Protein AF-A0A6A5AEM1-F1 (afdb_monomer)

Structure (mmCIF, N/CA/C/O backbone):
data_AF-A0A6A5AEM1-F1
#
_entry.id   AF-A0A6A5AEM1-F1
#
loop_
_atom_site.group_PDB
_atom_site.id
_atom_site.type_symbol
_atom_site.label_atom_id
_atom_site.label_alt_id
_atom_site.label_comp_id
_atom_site.label_asym_id
_atom_site.label_entity_id
_atom_site.label_seq_id
_atom_site.pdbx_PDB_ins_code
_atom_site.Cartn_x
_atom_site.Cartn_y
_atom_site.Cartn_z
_atom_site.occupancy
_atom_site.B_iso_or_equiv
_atom_site.auth_seq_id
_atom_site.auth_comp_id
_atom_site.auth_asym_id
_atom_site.auth_atom_id
_atom_site.pdbx_PDB_model_num
ATOM 1 N N . MET A 1 1 ? -7.817 -3.871 -30.893 1.00 45.22 1 MET A N 1
ATOM 2 C CA . MET A 1 1 ? -8.846 -3.775 -31.961 1.00 45.22 1 MET A CA 1
ATOM 3 C C . MET A 1 1 ? -10.311 -3.742 -31.469 1.00 45.22 1 MET A C 1
ATOM 5 O O . MET A 1 1 ? -11.153 -3.272 -32.219 1.00 45.22 1 MET A O 1
ATOM 9 N N . LYS A 1 2 ? -10.657 -4.145 -30.228 1.00 57.34 2 LYS A N 1
ATOM 10 C CA . LYS A 1 2 ? -12.059 -4.143 -29.722 1.00 57.34 2 LYS A CA 1
ATOM 11 C C . LYS A 1 2 ? -12.561 -2.820 -29.098 1.00 57.34 2 LYS A C 1
ATOM 13 O O . LYS A 1 2 ? -13.762 -2.628 -28.977 1.00 57.34 2 LYS A O 1
ATOM 18 N N . LEU A 1 3 ? -11.665 -1.899 -28.727 1.00 55.66 3 LEU A N 1
ATOM 19 C CA . LEU A 1 3 ? -12.003 -0.693 -27.948 1.00 55.66 3 LEU A CA 1
ATOM 20 C C . LEU A 1 3 ? -12.673 0.430 -28.767 1.00 55.66 3 LEU A C 1
ATOM 22 O O . LEU A 1 3 ? -13.590 1.089 -28.285 1.00 55.66 3 LEU A O 1
ATOM 26 N N . ARG A 1 4 ? -12.230 0.633 -30.018 1.00 57.53 4 ARG A N 1
ATOM 27 C CA . ARG A 1 4 ? -12.768 1.676 -30.913 1.00 57.53 4 ARG A CA 1
ATOM 28 C C . ARG A 1 4 ? -14.180 1.364 -31.419 1.00 57.53 4 ARG A C 1
ATOM 30 O O . ARG A 1 4 ? -14.934 2.283 -31.684 1.00 57.53 4 ARG A O 1
ATOM 37 N N . ARG A 1 5 ? -14.539 0.080 -31.531 1.00 64.12 5 ARG A N 1
ATOM 38 C CA . ARG A 1 5 ? -15.818 -0.375 -32.111 1.00 64.12 5 ARG A CA 1
ATOM 39 C C . ARG A 1 5 ? -16.979 -0.458 -31.110 1.00 64.12 5 ARG A C 1
ATOM 41 O O . ARG A 1 5 ? -18.105 -0.641 -31.533 1.00 64.12 5 ARG A O 1
ATOM 48 N N . ASN A 1 6 ? -16.712 -0.325 -29.807 1.00 64.69 6 ASN A N 1
ATOM 49 C CA . ASN A 1 6 ? -17.726 -0.411 -28.743 1.00 64.69 6 ASN A CA 1
ATOM 50 C C . ASN A 1 6 ? -17.931 0.927 -28.010 1.00 64.69 6 ASN A C 1
ATOM 52 O O . ASN A 1 6 ? -18.395 0.939 -26.868 1.00 64.69 6 ASN A O 1
ATOM 56 N N . GLN A 1 7 ? -17.565 2.051 -28.639 1.00 66.88 7 GLN A N 1
ATOM 57 C CA . GLN A 1 7 ? -17.686 3.369 -28.014 1.00 66.88 7 GLN A CA 1
ATOM 58 C C . GLN A 1 7 ? -19.139 3.721 -27.671 1.00 66.88 7 GLN A C 1
ATOM 60 O O . GLN A 1 7 ? -19.343 4.367 -26.654 1.00 66.88 7 GLN A O 1
ATOM 65 N N . ASP A 1 8 ? -20.141 3.223 -28.400 1.00 66.00 8 ASP A N 1
ATOM 66 C CA . ASP A 1 8 ? -21.556 3.528 -28.123 1.00 66.00 8 ASP A CA 1
ATOM 67 C C . ASP A 1 8 ? -22.061 2.896 -26.821 1.00 66.00 8 ASP A C 1
ATOM 69 O O . ASP A 1 8 ? -22.748 3.546 -26.042 1.00 66.00 8 ASP A O 1
ATOM 73 N N . LYS A 1 9 ? -21.641 1.663 -26.510 1.00 64.88 9 LYS A N 1
ATOM 74 C CA . LYS A 1 9 ? -21.953 1.014 -25.221 1.00 64.88 9 LYS A CA 1
ATOM 75 C C . LYS A 1 9 ? -21.215 1.685 -24.066 1.00 64.88 9 LYS A C 1
ATOM 77 O O . LYS A 1 9 ? -21.784 1.932 -23.012 1.00 64.88 9 LYS A O 1
ATOM 82 N N . ILE A 1 10 ? -19.950 2.038 -24.298 1.00 59.81 10 ILE A N 1
ATOM 83 C CA . ILE A 1 10 ? -19.132 2.786 -23.339 1.00 59.81 10 ILE A CA 1
ATOM 84 C C . ILE A 1 10 ? -19.719 4.190 -23.114 1.00 59.81 10 ILE A C 1
ATOM 86 O O . ILE A 1 10 ? -19.587 4.716 -22.013 1.00 59.81 10 ILE A O 1
ATOM 90 N N . ARG A 1 11 ? -20.360 4.795 -24.122 1.00 56.41 11 ARG A N 1
ATOM 91 C CA . ARG A 1 11 ? -21.101 6.063 -24.042 1.00 56.41 11 ARG A CA 1
ATOM 92 C C . ARG A 1 11 ? -22.476 5.906 -23.382 1.00 56.41 11 ARG A C 1
ATOM 94 O O . ARG A 1 11 ? -22.861 6.803 -22.653 1.00 56.41 11 ARG A O 1
ATOM 101 N N . ALA A 1 12 ? -23.181 4.788 -23.539 1.00 54.00 12 ALA A N 1
ATOM 102 C CA . ALA A 1 12 ? -24.435 4.532 -22.818 1.00 54.00 12 ALA A CA 1
ATOM 103 C C . ALA A 1 12 ? -24.229 4.540 -21.290 1.00 54.00 12 ALA A C 1
ATOM 105 O O . ALA A 1 12 ? -24.964 5.220 -20.580 1.00 54.00 12 ALA A O 1
ATOM 106 N N . ASP A 1 13 ? -23.146 3.919 -20.805 1.00 54.09 13 ASP A N 1
ATOM 107 C CA . ASP A 1 13 ? -22.747 3.998 -19.389 1.00 54.09 13 ASP A CA 1
ATOM 108 C C . ASP A 1 13 ? -22.446 5.443 -18.932 1.00 54.09 13 ASP A C 1
ATOM 110 O O . ASP A 1 13 ? -22.574 5.751 -17.749 1.00 54.09 13 ASP A O 1
ATOM 114 N N . VAL A 1 14 ? -22.039 6.337 -19.855 1.00 51.94 14 VAL A N 1
ATOM 115 C CA . VAL A 1 14 ? -21.808 7.768 -19.566 1.00 51.94 14 VAL A CA 1
ATOM 116 C C . VAL A 1 14 ? -23.113 8.439 -19.210 1.00 51.94 14 VAL A C 1
ATOM 118 O O . VAL A 1 14 ? -23.122 9.134 -18.212 1.00 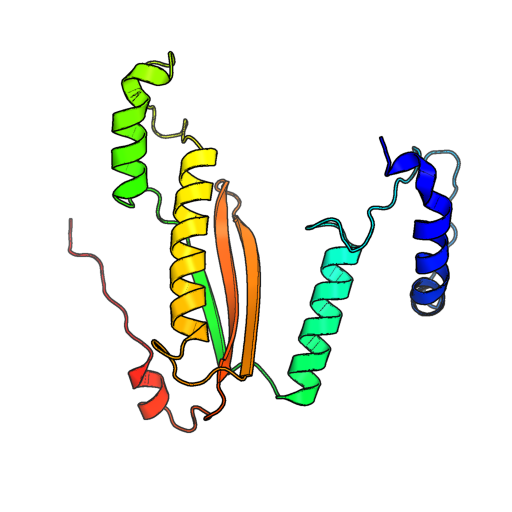51.94 14 VAL A O 1
ATOM 121 N N . TYR A 1 15 ? -24.198 8.232 -19.962 1.00 48.69 15 TYR A N 1
ATOM 122 C CA . TYR A 1 15 ? -25.473 8.909 -19.690 1.00 48.69 15 TYR A CA 1
ATOM 123 C C . TYR A 1 15 ? -25.976 8.637 -18.268 1.00 48.69 15 TYR A C 1
ATOM 125 O O . TYR A 1 15 ? -26.438 9.564 -17.611 1.00 48.69 15 TYR A O 1
ATOM 133 N N . GLN A 1 16 ? -25.779 7.418 -17.756 1.00 51.62 16 GLN A N 1
ATOM 134 C CA . GLN A 1 16 ? -26.146 7.062 -16.384 1.00 51.62 16 GLN A CA 1
ATOM 135 C C . GLN A 1 16 ? -25.334 7.828 -15.321 1.00 51.62 16 GLN A C 1
ATOM 137 O O . GLN A 1 16 ? -25.880 8.176 -14.285 1.00 51.62 16 GLN A O 1
ATOM 142 N N . SER A 1 17 ? -24.042 8.091 -15.563 1.00 51.44 17 SER A N 1
ATOM 143 C CA . SER A 1 17 ? -23.152 8.793 -14.617 1.00 51.44 17 SER A CA 1
ATOM 144 C C . SER A 1 17 ? -23.020 10.299 -14.871 1.00 51.44 17 SER A C 1
ATOM 146 O O . SER A 1 17 ? -22.545 11.040 -14.021 1.00 51.44 17 SER A O 1
ATOM 148 N N . VAL A 1 18 ? -23.363 10.749 -16.077 1.00 46.91 18 VAL A N 1
ATOM 149 C CA . VAL A 1 18 ? -23.262 12.137 -16.537 1.00 46.91 18 VAL A CA 1
ATOM 150 C C . VAL A 1 18 ? -24.560 12.895 -16.307 1.00 46.91 18 VAL A C 1
ATOM 152 O O . VAL A 1 18 ? -24.487 14.106 -16.147 1.00 46.91 18 VAL A O 1
ATOM 155 N N . GLN A 1 19 ? -25.711 12.229 -16.150 1.00 48.81 19 GLN A N 1
ATOM 156 C CA . GLN A 1 19 ? -26.887 12.885 -15.560 1.00 48.81 19 GLN A CA 1
ATOM 157 C C . GLN A 1 19 ? -26.591 13.474 -14.166 1.00 48.81 19 GLN A C 1
ATOM 159 O O . GLN A 1 19 ? -27.098 14.548 -13.861 1.00 48.81 19 GLN A O 1
ATOM 164 N N . ASP A 1 20 ? -25.681 12.870 -13.393 1.00 47.00 20 ASP A N 1
ATOM 165 C CA . ASP A 1 20 ? -25.226 13.415 -12.103 1.00 47.00 20 ASP A CA 1
ATOM 166 C C . ASP A 1 20 ? -24.176 14.542 -12.242 1.00 47.00 20 ASP A C 1
ATOM 168 O O . ASP A 1 20 ? -23.979 15.320 -11.311 1.00 47.00 20 ASP A O 1
ATOM 172 N N . ALA A 1 21 ? -23.494 14.655 -13.391 1.00 42.38 21 ALA A N 1
ATOM 173 C CA . ALA A 1 21 ? -22.415 15.629 -13.624 1.00 42.38 21 ALA A CA 1
ATOM 174 C C . ALA A 1 21 ? -22.839 16.846 -14.474 1.00 42.38 21 ALA A C 1
ATOM 176 O O . ALA A 1 21 ? -22.231 17.905 -14.363 1.00 42.38 21 ALA A O 1
ATOM 177 N N . ILE A 1 22 ? -23.897 16.727 -15.289 1.00 44.19 22 ILE A N 1
ATOM 178 C CA . ILE A 1 22 ? -24.453 17.805 -16.138 1.00 44.19 22 ILE A CA 1
ATOM 179 C C . ILE A 1 22 ? -25.123 18.923 -15.319 1.00 44.19 22 ILE A C 1
ATOM 181 O O . ILE A 1 22 ? -25.408 19.989 -15.855 1.00 44.19 22 ILE A O 1
ATOM 185 N N . ALA A 1 23 ? -25.284 18.759 -14.003 1.00 45.66 23 ALA A N 1
ATOM 186 C CA . ALA A 1 23 ? -25.612 19.883 -13.125 1.00 45.66 23 ALA A CA 1
ATOM 187 C C . ALA A 1 23 ? -24.503 20.965 -13.073 1.00 45.66 23 ALA A C 1
ATOM 189 O O . ALA A 1 23 ? -24.759 22.055 -12.570 1.00 45.66 23 ALA A O 1
ATOM 190 N N . GLY A 1 24 ? -23.293 20.689 -13.586 1.00 44.59 24 GLY A N 1
ATOM 191 C CA . GLY A 1 24 ? -22.151 21.607 -13.587 1.00 44.59 24 GLY A CA 1
ATOM 192 C C . GLY A 1 24 ? -21.535 21.835 -14.973 1.00 44.59 24 GLY A C 1
ATOM 193 O O . GLY A 1 24 ? -20.512 21.247 -15.296 1.00 44.59 24 GLY A O 1
ATOM 194 N N . GLU A 1 25 ? -22.150 22.746 -15.725 1.00 46.00 25 GLU A N 1
ATOM 195 C CA . GLU A 1 25 ? -21.521 23.736 -16.619 1.00 46.00 25 GLU A CA 1
ATOM 196 C C . GLU A 1 25 ? -20.832 23.392 -17.969 1.00 46.00 25 GLU A C 1
ATOM 198 O O . GLU A 1 25 ? -19.958 22.540 -18.098 1.00 46.00 25 GLU A O 1
ATOM 203 N N . HIS A 1 26 ? -21.175 24.288 -18.913 1.00 43.28 26 HIS A N 1
ATOM 204 C CA . HIS A 1 26 ? -20.427 24.889 -20.029 1.00 43.28 26 HIS A CA 1
ATOM 205 C C . HIS A 1 26 ? -20.191 24.124 -21.352 1.00 43.28 26 HIS A C 1
ATOM 207 O O . HIS A 1 26 ? -19.437 23.158 -21.457 1.00 43.28 26 HIS A O 1
ATOM 213 N N . GLU A 1 27 ? -20.816 24.679 -22.404 1.00 45.44 27 GLU A N 1
ATOM 214 C CA . GLU A 1 27 ? -20.586 24.436 -23.833 1.00 45.44 27 GLU A CA 1
ATOM 215 C C . GLU A 1 27 ? -19.151 24.788 -24.242 1.00 45.44 27 GLU A C 1
ATOM 217 O O . GLU A 1 27 ? -18.691 25.908 -24.020 1.00 45.44 27 GLU A O 1
ATOM 222 N N . ILE A 1 28 ? -18.455 23.858 -24.904 1.00 46.50 28 ILE A N 1
ATOM 223 C CA . ILE A 1 28 ? -17.176 24.134 -25.569 1.00 46.50 28 ILE A CA 1
ATOM 224 C C . ILE A 1 28 ? -17.158 23.421 -26.933 1.00 46.50 28 ILE A C 1
ATOM 226 O O . ILE A 1 28 ? -17.511 22.244 -27.033 1.00 46.50 28 ILE A O 1
ATOM 230 N N . ASP A 1 29 ? -16.769 24.171 -27.968 1.00 42.16 29 ASP A N 1
ATOM 231 C CA . ASP A 1 29 ? -16.785 23.850 -29.404 1.00 42.16 29 ASP A CA 1
ATOM 232 C C . ASP A 1 29 ? -16.032 22.550 -29.774 1.00 42.16 29 ASP A C 1
ATOM 234 O O . ASP A 1 29 ? -14.931 22.262 -29.298 1.00 42.16 29 ASP A O 1
ATOM 238 N N . ALA A 1 30 ? -16.653 21.749 -30.645 1.00 51.81 30 ALA A N 1
ATOM 239 C CA . ALA A 1 30 ? -16.300 20.367 -30.968 1.00 51.81 30 ALA A CA 1
ATOM 240 C C . ALA A 1 30 ? -15.343 20.216 -32.168 1.00 51.81 30 ALA A C 1
ATOM 242 O O . ALA A 1 30 ? -14.901 19.102 -32.460 1.00 51.81 30 ALA A O 1
ATOM 243 N N . THR A 1 31 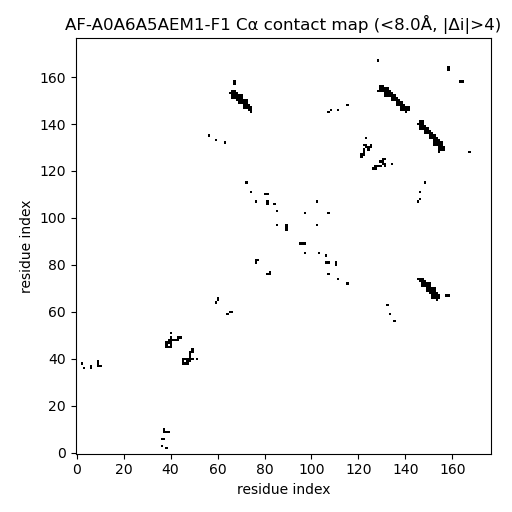? -15.028 21.301 -32.879 1.00 49.84 31 THR A N 1
ATOM 244 C CA . THR A 1 31 ? -14.299 21.253 -34.162 1.00 49.84 31 THR A CA 1
ATOM 245 C C . THR A 1 31 ? -12.775 21.106 -34.042 1.00 49.84 31 THR A C 1
ATOM 247 O O . THR A 1 31 ? -12.130 20.695 -35.005 1.00 49.84 31 THR A O 1
ATOM 250 N N . THR A 1 32 ? -12.188 21.335 -32.862 1.00 44.91 32 THR A N 1
ATOM 251 C CA . THR A 1 32 ? -10.725 21.260 -32.629 1.00 44.91 32 THR A CA 1
ATOM 252 C C . THR A 1 32 ? -10.268 19.993 -31.894 1.00 44.91 32 THR A C 1
ATOM 254 O O . THR A 1 32 ? -9.068 19.769 -31.727 1.00 44.91 32 THR A O 1
ATOM 257 N N . MET A 1 33 ? -11.193 19.143 -31.430 1.00 50.31 33 MET A N 1
ATOM 258 C CA . MET A 1 33 ? -10.855 17.952 -30.644 1.00 50.31 33 MET A CA 1
ATOM 259 C C . MET A 1 33 ? -10.701 16.709 -31.525 1.00 50.31 33 MET A C 1
ATOM 261 O O . MET A 1 33 ? -11.648 16.241 -32.153 1.00 50.31 33 MET A O 1
ATOM 265 N N . GLY A 1 34 ? -9.511 16.098 -31.495 1.00 52.38 34 GLY A N 1
ATOM 266 C CA . GLY A 1 34 ? -9.322 14.731 -31.981 1.00 52.38 34 GLY A CA 1
ATOM 267 C C . GLY A 1 34 ? -10.332 13.758 -31.351 1.00 52.38 34 GLY A C 1
ATOM 268 O O . GLY A 1 34 ? -10.869 14.005 -30.272 1.00 52.38 34 GLY A O 1
ATOM 269 N N . HIS A 1 35 ? -10.610 12.633 -32.018 1.00 54.25 35 HIS A N 1
ATOM 270 C CA . HIS A 1 35 ? -11.620 11.674 -31.558 1.00 54.25 35 HIS A CA 1
ATOM 271 C C . HIS A 1 35 ? -11.401 11.242 -30.095 1.00 54.25 35 HIS A C 1
ATOM 273 O O . HIS A 1 35 ? -10.487 10.471 -29.790 1.00 54.25 35 HIS A O 1
ATOM 279 N N . ARG A 1 36 ? -12.286 11.691 -29.193 1.00 59.97 36 ARG A N 1
ATOM 280 C CA . ARG A 1 36 ? -12.286 11.314 -27.773 1.00 59.97 36 ARG A CA 1
ATOM 281 C C . ARG A 1 36 ? -12.629 9.828 -27.629 1.00 59.97 36 ARG A C 1
ATOM 283 O O . ARG A 1 36 ? -13.795 9.442 -27.702 1.00 59.97 36 ARG A O 1
ATOM 290 N N . VAL A 1 37 ? -11.611 8.988 -27.435 1.00 64.56 37 VAL A N 1
ATOM 291 C CA . VAL A 1 37 ? -11.775 7.563 -27.107 1.00 64.56 37 VAL A CA 1
ATOM 292 C C . VAL A 1 37 ? -11.912 7.439 -25.599 1.00 64.56 37 VAL A C 1
ATOM 294 O O . VAL A 1 37 ? -10.973 7.740 -24.867 1.00 64.56 37 VAL A O 1
ATOM 297 N N . ILE A 1 38 ? -13.067 6.972 -25.128 1.00 66.62 38 ILE A N 1
ATOM 298 C CA . ILE A 1 38 ? -13.268 6.758 -23.699 1.00 66.62 38 ILE A CA 1
ATOM 299 C C . ILE A 1 38 ? -12.845 5.338 -23.332 1.00 66.62 38 ILE A C 1
ATOM 301 O O . ILE A 1 38 ? -13.246 4.358 -23.972 1.00 66.62 38 ILE A O 1
ATOM 305 N N . LEU A 1 39 ? -12.022 5.236 -22.292 1.00 74.75 39 LEU A N 1
ATOM 306 C CA . LEU A 1 39 ? -11.590 3.967 -21.729 1.00 74.75 39 LEU A CA 1
ATOM 307 C C . LEU A 1 39 ? -12.673 3.433 -20.769 1.00 74.75 39 LEU A C 1
ATOM 309 O O . LEU A 1 39 ? -13.211 4.197 -19.964 1.00 74.75 39 LEU A O 1
ATOM 313 N N . PRO A 1 40 ? -13.029 2.139 -20.840 1.00 74.94 40 PRO A N 1
ATOM 314 C CA . PRO A 1 40 ? -14.008 1.536 -19.943 1.00 74.94 40 PRO A CA 1
ATOM 315 C C . PRO A 1 40 ? -13.458 1.440 -18.516 1.00 74.94 40 PRO A C 1
ATOM 317 O O . PRO A 1 40 ? -12.249 1.355 -18.316 1.00 74.94 40 PRO A O 1
ATOM 320 N N . ALA A 1 41 ? -14.343 1.329 -17.521 1.00 72.31 41 ALA A N 1
ATOM 321 C CA . ALA A 1 41 ? -13.954 1.175 -16.112 1.00 72.31 41 ALA A CA 1
ATOM 322 C C . ALA A 1 41 ? -13.147 -0.107 -15.815 1.00 72.31 41 ALA A C 1
ATOM 324 O O . ALA A 1 41 ? -12.573 -0.241 -14.739 1.00 72.31 41 ALA A O 1
ATOM 325 N N . THR A 1 42 ? -13.112 -1.065 -16.747 1.00 74.19 42 THR A N 1
ATOM 326 C CA . THR A 1 42 ? -12.272 -2.269 -16.666 1.00 74.19 42 THR A CA 1
ATOM 327 C C . THR A 1 42 ? -10.815 -2.009 -17.048 1.00 74.19 42 THR A C 1
ATOM 329 O O . THR A 1 42 ? -9.958 -2.846 -16.776 1.00 74.19 42 THR A O 1
ATOM 332 N N . PHE A 1 43 ? -10.512 -0.866 -17.669 1.00 79.88 43 PHE A N 1
ATOM 333 C CA . PHE A 1 43 ? -9.151 -0.475 -18.005 1.00 79.88 43 PHE A CA 1
ATOM 334 C C . PHE A 1 43 ? -8.478 0.164 -16.787 1.00 79.88 43 PHE A C 1
ATOM 336 O O . PHE A 1 43 ? -8.805 1.294 -16.415 1.00 79.88 43 PHE A O 1
ATOM 343 N N . THR A 1 44 ? -7.539 -0.555 -16.169 1.00 81.31 44 THR A N 1
ATOM 344 C CA . THR A 1 44 ? -6.768 -0.074 -15.014 1.00 81.31 44 THR A CA 1
ATOM 345 C C . THR A 1 44 ? -6.098 1.267 -15.310 1.00 81.31 44 THR A C 1
ATOM 347 O O . THR A 1 44 ? -5.461 1.429 -16.346 1.00 81.31 44 THR A O 1
ATOM 350 N N . GLY A 1 45 ? -6.244 2.221 -14.391 1.00 79.00 45 GLY A N 1
ATOM 351 C CA . GLY A 1 45 ? -5.675 3.566 -14.514 1.00 79.00 45 GLY A CA 1
ATOM 352 C C . GLY A 1 45 ? -6.481 4.540 -15.380 1.00 79.00 45 GLY A C 1
ATOM 353 O O . GLY A 1 45 ? -6.098 5.697 -15.473 1.00 79.00 45 GLY A O 1
ATOM 354 N N . SER A 1 46 ? -7.596 4.121 -15.992 1.00 83.38 46 SER A N 1
ATOM 355 C CA . SER A 1 46 ? -8.522 5.074 -16.625 1.00 83.38 46 SER A CA 1
ATOM 356 C C . SER A 1 46 ? -9.292 5.891 -15.587 1.00 83.38 46 SER A C 1
ATOM 358 O O . SER A 1 46 ? -9.570 5.393 -14.495 1.00 83.38 46 SER A O 1
ATOM 360 N N . ASP A 1 47 ? -9.755 7.085 -15.963 1.00 78.06 47 ASP A N 1
ATOM 361 C CA . ASP A 1 47 ? -10.598 7.935 -15.107 1.00 78.06 47 ASP A CA 1
ATOM 362 C C . ASP A 1 47 ? -11.799 7.171 -14.536 1.00 78.06 47 ASP A C 1
ATOM 364 O O . ASP A 1 47 ? -12.115 7.268 -13.354 1.00 78.06 47 ASP A O 1
ATOM 368 N N . ARG A 1 48 ? -12.437 6.324 -15.354 1.00 80.12 48 ARG A N 1
ATOM 369 C CA . ARG A 1 48 ? -13.577 5.507 -14.917 1.00 80.12 48 ARG A CA 1
ATOM 370 C C . A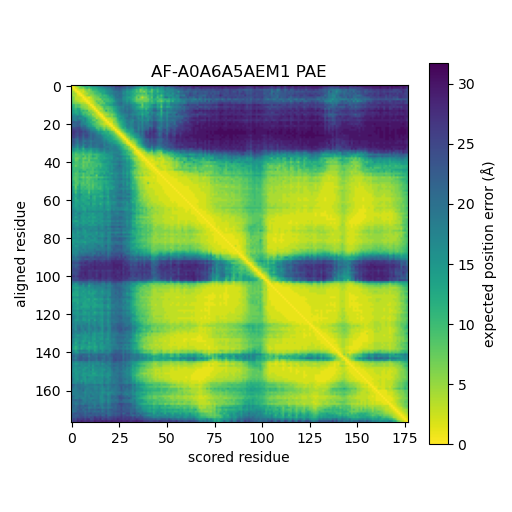RG A 1 48 ? -13.183 4.400 -13.951 1.00 80.12 48 ARG A C 1
ATOM 372 O O . ARG A 1 48 ? -13.938 4.097 -13.030 1.00 80.12 48 ARG A O 1
ATOM 379 N N . PHE A 1 49 ? -12.028 3.773 -14.164 1.00 85.06 49 PHE A N 1
ATOM 380 C CA . PHE A 1 49 ? -11.489 2.804 -13.215 1.00 85.06 49 PHE A CA 1
ATOM 381 C C . PHE A 1 49 ? -11.201 3.474 -11.868 1.00 85.06 49 PHE A C 1
ATOM 383 O O . PHE A 1 49 ? -11.559 2.921 -10.827 1.00 85.06 49 PHE A O 1
ATOM 390 N N . MET A 1 50 ? -10.617 4.675 -11.887 1.00 85.88 50 MET A N 1
ATOM 391 C CA . MET A 1 50 ? -10.320 5.450 -10.682 1.00 85.88 50 MET A CA 1
ATOM 392 C C . MET A 1 50 ? -11.603 5.880 -9.965 1.00 85.88 50 MET A C 1
ATOM 394 O O . MET A 1 50 ? -11.745 5.610 -8.774 1.00 85.88 50 MET A O 1
ATOM 398 N N . ALA A 1 51 ? -12.583 6.432 -10.689 1.00 84.81 51 ALA A N 1
ATOM 399 C CA . ALA A 1 51 ? -13.881 6.819 -10.138 1.00 84.81 51 ALA A CA 1
ATOM 400 C C . ALA A 1 51 ? -14.613 5.626 -9.505 1.00 84.81 51 ALA A C 1
ATOM 402 O O . ALA A 1 51 ? -15.073 5.708 -8.367 1.00 84.81 51 ALA A O 1
ATOM 403 N N . ARG A 1 52 ? -14.660 4.475 -10.190 1.00 86.19 52 ARG A N 1
ATOM 404 C CA . ARG A 1 52 ? -15.270 3.254 -9.646 1.00 86.19 52 ARG A CA 1
ATOM 405 C C . ARG A 1 52 ? -14.543 2.756 -8.397 1.00 86.19 52 ARG A C 1
ATOM 407 O O . ARG A 1 52 ? -15.189 2.380 -7.422 1.00 86.19 52 ARG A O 1
ATOM 414 N N . SER A 1 53 ? -13.211 2.750 -8.420 1.00 87.50 53 SER A N 1
ATOM 415 C CA . SER A 1 53 ? -12.391 2.323 -7.279 1.00 87.50 53 SER A CA 1
ATOM 416 C C . SER A 1 53 ? -12.605 3.232 -6.070 1.00 87.50 53 SER A C 1
ATOM 418 O O . SER A 1 53 ? -12.750 2.736 -4.951 1.00 87.50 53 SER A O 1
ATOM 420 N N . TYR A 1 54 ? -12.714 4.541 -6.299 1.00 90.25 54 TYR A N 1
ATOM 421 C CA . TYR A 1 54 ? -13.039 5.519 -5.269 1.00 90.25 54 TYR A CA 1
ATOM 422 C C . TYR A 1 54 ? -14.431 5.273 -4.676 1.00 90.25 54 TYR A C 1
ATOM 424 O O . TYR A 1 54 ? -14.551 5.110 -3.465 1.00 90.25 54 TYR A O 1
ATOM 432 N N . GLN A 1 55 ? -15.470 5.147 -5.511 1.00 92.06 55 GLN A N 1
ATOM 433 C CA . GLN A 1 55 ? -16.840 4.907 -5.037 1.00 92.06 55 GLN A CA 1
ATOM 434 C C . GLN A 1 55 ? -16.959 3.603 -4.235 1.00 92.06 55 GLN A C 1
ATOM 436 O O . GLN A 1 55 ? -17.554 3.593 -3.157 1.00 92.06 55 GLN A O 1
ATOM 441 N N . ASN A 1 56 ? -16.327 2.518 -4.698 1.00 91.12 56 ASN A N 1
ATOM 442 C CA . ASN A 1 56 ? -16.274 1.254 -3.958 1.00 91.12 56 ASN A CA 1
ATOM 443 C C . ASN A 1 56 ? -15.574 1.411 -2.599 1.00 91.12 56 ASN A C 1
ATOM 445 O O . ASN A 1 56 ? -16.046 0.881 -1.592 1.00 91.12 56 ASN A O 1
ATOM 449 N N . SER A 1 57 ? -14.461 2.148 -2.559 1.00 93.00 57 SER A N 1
ATOM 450 C CA . SER A 1 57 ? -13.727 2.399 -1.313 1.00 93.00 57 SER A CA 1
ATOM 451 C C . SER A 1 57 ? -14.574 3.217 -0.337 1.00 93.00 57 SER A C 1
ATOM 453 O O . SER A 1 57 ? -14.694 2.854 0.832 1.00 93.00 57 SER A O 1
ATOM 455 N N . MET A 1 58 ? -15.253 4.258 -0.824 1.00 94.62 58 MET A N 1
ATOM 456 C CA . MET A 1 58 ? -16.154 5.083 -0.017 1.00 94.62 58 MET A CA 1
ATOM 457 C C . MET A 1 58 ? -17.363 4.304 0.501 1.00 94.62 58 MET A C 1
ATOM 459 O O . MET A 1 58 ? -17.773 4.515 1.640 1.00 94.62 58 MET A O 1
ATOM 463 N N . ALA A 1 59 ? -17.919 3.373 -0.279 1.00 95.31 59 ALA A N 1
ATOM 464 C CA . ALA A 1 59 ? -18.993 2.496 0.185 1.00 95.31 59 ALA A CA 1
ATOM 465 C C . ALA A 1 59 ? -18.548 1.636 1.382 1.00 95.31 59 ALA A C 1
ATOM 467 O O . ALA A 1 59 ? -19.278 1.503 2.364 1.00 95.31 59 ALA A O 1
ATOM 468 N N . MET A 1 60 ? -17.323 1.110 1.339 1.00 96.31 60 MET A N 1
ATOM 469 C CA . MET A 1 60 ? -16.753 0.325 2.436 1.00 96.31 60 MET A CA 1
ATOM 470 C C . MET A 1 60 ? -16.437 1.190 3.659 1.00 96.31 60 MET A C 1
ATOM 472 O O . MET A 1 60 ? -16.741 0.779 4.776 1.00 96.31 60 MET A O 1
ATOM 476 N N . VAL A 1 61 ? -15.921 2.408 3.463 1.00 96.00 61 VAL A N 1
ATOM 477 C CA . VAL A 1 61 ? -15.706 3.378 4.552 1.00 96.00 61 VAL A CA 1
ATOM 478 C C . VAL A 1 61 ? -17.029 3.780 5.210 1.00 96.00 61 VAL A C 1
ATOM 480 O O . VAL A 1 61 ? -17.107 3.832 6.433 1.00 96.00 61 VAL A O 1
ATOM 483 N N . ARG A 1 62 ? -18.095 4.008 4.432 1.00 96.75 62 ARG A N 1
ATOM 484 C CA . ARG A 1 62 ? -19.436 4.301 4.969 1.00 96.75 62 ARG A CA 1
ATOM 485 C C . ARG A 1 62 ? -19.999 3.135 5.782 1.00 96.75 62 ARG A C 1
ATOM 487 O O . ARG A 1 62 ? -20.634 3.367 6.802 1.00 96.75 62 ARG A O 1
ATOM 494 N N . LYS A 1 63 ? -19.768 1.894 5.340 1.00 96.50 63 LYS A N 1
ATOM 495 C CA . LYS A 1 63 ? -20.298 0.688 5.993 1.00 96.50 63 LYS A CA 1
ATOM 496 C C . LYS A 1 63 ? -19.523 0.278 7.248 1.00 96.50 63 LYS A C 1
ATOM 498 O O . LYS A 1 63 ? -20.134 -0.124 8.229 1.00 96.50 63 LYS A O 1
ATOM 503 N N . PHE A 1 64 ? -18.193 0.327 7.203 1.00 95.62 64 PHE A N 1
ATOM 504 C CA . PHE A 1 64 ? -17.318 -0.234 8.243 1.00 95.62 64 PHE A CA 1
ATOM 505 C C . PHE A 1 64 ? -16.544 0.829 9.037 1.00 95.62 64 PHE A C 1
ATOM 507 O O . PHE A 1 64 ? -15.846 0.506 10.000 1.00 95.62 64 PHE A O 1
ATOM 514 N N . GLY A 1 65 ? -16.654 2.099 8.652 1.00 95.19 65 GLY A N 1
ATOM 515 C CA . GLY A 1 65 ? -15.925 3.212 9.250 1.00 95.19 65 GLY A CA 1
ATOM 516 C C . GLY A 1 65 ? -14.589 3.505 8.565 1.00 95.19 65 GLY A C 1
ATOM 517 O O . GLY A 1 65 ? -14.167 2.825 7.623 1.00 95.19 65 GLY A O 1
ATOM 518 N N . LYS A 1 66 ? -13.922 4.557 9.048 1.00 95.00 66 LYS A N 1
ATOM 519 C CA . LYS A 1 66 ? -12.635 5.051 8.531 1.00 95.00 66 LYS A CA 1
ATOM 520 C C . LYS A 1 66 ? -11.489 4.039 8.715 1.00 95.00 66 LYS A C 1
ATOM 522 O O . LYS A 1 66 ? -11.552 3.242 9.650 1.00 95.00 66 LYS A O 1
ATOM 527 N N . PRO A 1 67 ? -10.444 4.069 7.866 1.00 95.94 67 PRO A N 1
ATOM 528 C CA . PRO A 1 67 ? -9.292 3.179 7.996 1.00 95.94 67 PRO A CA 1
ATOM 529 C C . PRO A 1 67 ? -8.606 3.318 9.361 1.00 95.94 67 PRO A C 1
ATOM 531 O O . PRO A 1 67 ? -8.571 4.408 9.929 1.00 95.94 67 PRO A O 1
ATOM 534 N N . THR A 1 68 ? -8.045 2.216 9.855 1.00 95.25 68 THR A N 1
ATOM 535 C CA . THR A 1 68 ? -7.193 2.181 11.054 1.00 95.25 68 THR A CA 1
ATOM 536 C C . THR A 1 68 ? -5.770 2.621 10.709 1.00 95.25 68 THR A C 1
ATOM 538 O O . THR A 1 68 ? -5.196 3.434 11.422 1.00 95.25 68 THR A O 1
ATOM 541 N N . PHE A 1 69 ? -5.227 2.136 9.585 1.00 94.81 69 PHE A N 1
ATOM 542 C CA . PHE A 1 69 ? -3.874 2.463 9.137 1.00 94.81 69 PHE A CA 1
ATOM 543 C C . PHE A 1 69 ? -3.853 3.057 7.730 1.00 94.81 69 PHE A C 1
ATOM 545 O O . PHE A 1 69 ? -4.577 2.608 6.832 1.00 94.81 69 PHE A O 1
ATOM 552 N N . PHE A 1 70 ? -2.951 4.021 7.547 1.00 94.88 70 PHE A N 1
ATOM 553 C CA . PHE A 1 70 ? -2.483 4.513 6.257 1.00 94.88 70 PHE A CA 1
ATOM 554 C C . PHE A 1 70 ? -1.005 4.137 6.115 1.00 94.88 70 PHE A C 1
ATOM 556 O O . PHE A 1 70 ? -0.148 4.712 6.780 1.00 94.88 70 PHE A O 1
ATOM 563 N N . ILE A 1 71 ? -0.703 3.147 5.277 1.00 95.12 71 ILE A N 1
ATOM 564 C CA . ILE A 1 71 ? 0.646 2.596 5.121 1.00 95.12 71 ILE A CA 1
ATOM 565 C C . ILE A 1 71 ? 1.220 3.070 3.789 1.00 95.12 71 ILE A C 1
ATOM 567 O O . ILE A 1 71 ? 0.592 2.911 2.741 1.00 95.12 71 ILE A O 1
ATOM 571 N N . THR A 1 72 ? 2.438 3.604 3.826 1.00 94.56 72 THR A N 1
ATOM 572 C CA . THR A 1 72 ? 3.221 3.899 2.621 1.00 94.56 72 THR A CA 1
ATOM 573 C C . THR A 1 72 ? 4.294 2.831 2.452 1.00 94.56 72 THR A C 1
ATOM 575 O O . THR A 1 72 ? 5.095 2.605 3.353 1.00 94.56 72 THR A O 1
ATOM 578 N N . PHE A 1 73 ? 4.312 2.168 1.297 1.00 94.75 73 PHE A N 1
ATOM 579 C CA . PHE A 1 73 ? 5.319 1.175 0.935 1.00 94.75 73 PHE A CA 1
ATOM 580 C C . PHE A 1 73 ? 6.172 1.700 -0.220 1.00 94.75 73 PHE A C 1
ATOM 582 O O . PHE A 1 73 ? 5.691 1.842 -1.346 1.00 94.75 73 PHE A O 1
ATOM 589 N N . THR A 1 74 ? 7.439 1.987 0.063 1.00 91.50 74 THR A N 1
ATOM 590 C CA . THR A 1 74 ? 8.373 2.614 -0.881 1.00 91.50 74 THR A CA 1
ATOM 591 C C . THR A 1 74 ? 9.364 1.586 -1.415 1.00 91.50 74 THR A C 1
ATOM 593 O O . THR A 1 74 ? 9.896 0.772 -0.663 1.00 91.50 74 THR A O 1
ATOM 596 N N . CYS A 1 75 ? 9.627 1.610 -2.722 1.00 90.94 75 CYS A N 1
ATOM 597 C CA . CYS A 1 75 ? 10.644 0.753 -3.322 1.00 90.94 75 CYS A CA 1
ATOM 598 C C . CYS A 1 75 ? 12.058 1.142 -2.869 1.00 90.94 75 CYS A C 1
ATOM 600 O O . CYS A 1 75 ? 12.436 2.308 -2.977 1.00 90.94 75 CYS A O 1
ATOM 602 N N . ASN A 1 76 ? 12.867 0.156 -2.471 1.00 89.00 76 ASN A N 1
ATOM 603 C CA . ASN A 1 76 ? 14.304 0.328 -2.264 1.00 89.00 76 ASN A CA 1
ATOM 604 C C . ASN A 1 76 ? 15.084 -0.326 -3.426 1.00 89.00 76 ASN A C 1
ATOM 606 O O . ASN A 1 76 ? 15.053 -1.551 -3.557 1.00 89.00 76 ASN A O 1
ATOM 610 N N . PRO A 1 77 ? 15.796 0.446 -4.271 1.00 84.06 77 PRO A N 1
ATOM 611 C CA . PRO A 1 77 ? 16.620 -0.101 -5.353 1.00 84.06 77 PRO A CA 1
ATOM 612 C C . PRO A 1 77 ? 17.766 -1.007 -4.884 1.00 84.06 77 PRO A C 1
ATOM 614 O O . PRO A 1 77 ? 18.275 -1.782 -5.687 1.00 84.06 77 PRO A O 1
ATOM 617 N N . GLN A 1 78 ? 18.173 -0.910 -3.615 1.00 86.06 78 GLN A N 1
ATOM 618 C CA . GLN A 1 78 ? 19.245 -1.711 -3.019 1.00 86.06 78 GLN A CA 1
ATOM 619 C C . GLN A 1 78 ? 18.766 -3.066 -2.484 1.00 86.06 78 GLN A C 1
ATOM 621 O O . GLN A 1 78 ? 19.546 -3.783 -1.866 1.00 86.06 78 GLN A O 1
ATOM 626 N N . TRP A 1 79 ? 17.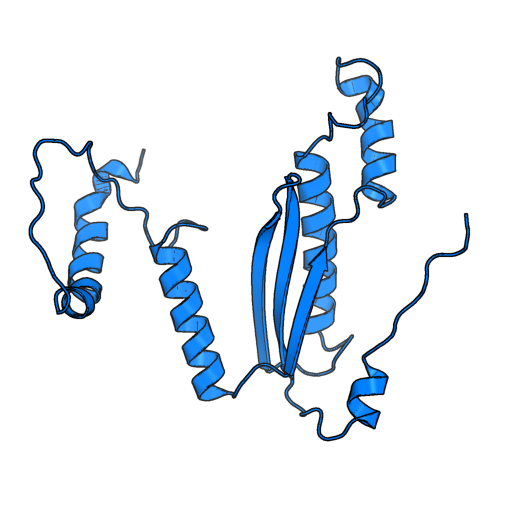498 -3.443 -2.690 1.00 90.38 79 TRP A N 1
ATOM 627 C CA . TRP A 1 79 ? 17.055 -4.796 -2.354 1.00 90.38 79 TRP A CA 1
ATOM 628 C C . TRP A 1 79 ? 17.916 -5.844 -3.061 1.00 90.38 79 TRP A C 1
ATOM 630 O O . TRP A 1 79 ? 18.151 -5.743 -4.268 1.00 90.38 79 TRP A O 1
ATOM 640 N N . GLN A 1 80 ? 18.335 -6.866 -2.312 1.00 90.75 80 GLN A N 1
ATOM 641 C CA . GLN A 1 80 ? 19.250 -7.897 -2.797 1.00 90.75 80 GLN A CA 1
ATOM 642 C C . GLN A 1 80 ? 18.733 -8.563 -4.079 1.00 90.75 80 GLN A C 1
ATOM 644 O O . GLN A 1 80 ? 19.493 -8.749 -5.018 1.00 90.75 80 GLN A O 1
ATOM 649 N N . GLU A 1 81 ? 17.421 -8.797 -4.196 1.00 91.69 81 GLU A N 1
ATOM 650 C CA . GLU A 1 81 ? 16.830 -9.395 -5.400 1.00 91.69 81 GLU A CA 1
ATOM 651 C C . GLU A 1 81 ? 16.980 -8.518 -6.656 1.00 91.69 81 GLU A C 1
ATOM 653 O O . GLU A 1 81 ? 17.009 -9.029 -7.777 1.00 91.69 81 GLU A O 1
ATOM 658 N N . ILE A 1 82 ? 17.063 -7.193 -6.488 1.00 88.62 82 ILE A N 1
ATOM 659 C CA . ILE A 1 82 ? 17.339 -6.257 -7.584 1.00 88.62 82 ILE A CA 1
ATOM 660 C C . ILE A 1 82 ? 18.828 -6.303 -7.924 1.00 88.62 82 ILE A C 1
ATOM 662 O O . ILE A 1 82 ? 19.165 -6.428 -9.099 1.00 88.62 82 ILE A O 1
ATOM 666 N N . VAL A 1 83 ? 19.707 -6.229 -6.921 1.00 87.44 83 VAL A N 1
ATOM 667 C CA . VAL A 1 83 ? 21.167 -6.258 -7.112 1.00 87.44 83 VAL A CA 1
ATOM 668 C C . VAL A 1 83 ? 21.604 -7.559 -7.793 1.00 87.44 83 VAL A C 1
ATOM 670 O O . VAL A 1 83 ? 22.276 -7.515 -8.824 1.00 87.44 83 VAL A O 1
ATOM 673 N N . ASP A 1 84 ? 21.137 -8.702 -7.294 1.00 87.81 84 ASP A N 1
ATOM 674 C CA . ASP A 1 84 ? 21.424 -10.027 -7.849 1.00 87.81 84 ASP A CA 1
ATOM 675 C C . ASP A 1 84 ? 20.858 -10.177 -9.260 1.00 87.81 84 ASP A C 1
ATOM 677 O O . ASP A 1 84 ? 21.529 -10.680 -10.162 1.00 87.81 84 ASP A O 1
ATOM 681 N N . GLY A 1 85 ? 19.630 -9.698 -9.484 1.00 85.88 85 GLY A N 1
ATOM 682 C CA . GLY A 1 85 ? 19.015 -9.712 -10.806 1.00 85.88 85 GLY A CA 1
ATOM 683 C C . GLY A 1 85 ? 19.817 -8.892 -11.818 1.00 85.88 85 GLY A C 1
ATOM 684 O O . GLY A 1 85 ? 20.022 -9.335 -12.947 1.00 85.88 85 GLY A O 1
ATOM 685 N N . LEU A 1 86 ? 20.318 -7.718 -11.424 1.00 81.94 86 LEU A N 1
ATOM 686 C CA . LEU A 1 86 ? 21.170 -6.893 -12.282 1.00 81.94 86 LEU A CA 1
ATOM 687 C C . LEU A 1 86 ? 22.499 -7.586 -12.602 1.00 81.94 86 LEU A C 1
ATOM 689 O O . LEU A 1 86 ? 22.900 -7.582 -13.766 1.00 81.94 86 LEU A O 1
ATOM 693 N N . ALA A 1 87 ? 23.144 -8.211 -11.613 1.00 81.94 87 ALA A N 1
ATOM 694 C CA . ALA A 1 87 ? 24.372 -8.979 -11.820 1.00 81.94 87 ALA A CA 1
ATOM 695 C C . ALA A 1 87 ? 24.144 -10.167 -12.771 1.00 81.94 87 ALA A C 1
ATOM 697 O O . ALA A 1 87 ? 24.897 -10.361 -13.722 1.00 81.94 87 ALA A O 1
ATOM 698 N N . PHE A 1 88 ? 23.050 -10.910 -12.585 1.00 81.81 88 PHE A N 1
ATOM 699 C CA . PHE A 1 88 ? 22.679 -12.033 -13.446 1.00 81.81 88 PHE A CA 1
ATOM 700 C C . PHE A 1 88 ? 22.463 -11.606 -14.908 1.00 81.81 88 PHE A C 1
ATOM 702 O O . PHE A 1 88 ? 22.945 -12.257 -15.838 1.00 81.81 88 PHE A O 1
ATOM 709 N N . PHE A 1 89 ? 21.765 -10.489 -15.134 1.00 75.25 89 PHE A N 1
ATOM 710 C CA . PHE A 1 89 ? 21.479 -9.996 -16.485 1.00 75.25 89 PHE A CA 1
ATOM 711 C C . PHE A 1 89 ? 22.619 -9.184 -17.115 1.00 75.25 89 PHE A C 1
ATOM 713 O O . PHE A 1 89 ? 22.505 -8.825 -18.288 1.00 75.25 89 PHE A O 1
ATOM 720 N N . GLN A 1 90 ? 23.721 -8.938 -16.399 1.00 71.44 90 GLN A N 1
ATOM 721 C CA . GLN A 1 90 ? 24.859 -8.149 -16.885 1.00 71.44 90 GLN A CA 1
ATOM 722 C C . GLN A 1 90 ? 25.459 -8.707 -18.185 1.00 71.44 90 GLN A C 1
ATOM 724 O O . GLN A 1 90 ? 25.891 -7.945 -19.048 1.00 71.44 90 GLN A O 1
ATOM 729 N N . HIS A 1 91 ? 25.460 -10.031 -18.354 1.00 64.88 91 HIS A N 1
ATOM 730 C CA . HIS A 1 91 ? 25.968 -10.690 -19.563 1.00 64.88 91 HIS A CA 1
ATOM 731 C C . HIS A 1 91 ? 24.933 -10.768 -20.699 1.00 64.88 91 HIS A C 1
ATOM 733 O O . HIS A 1 91 ? 25.301 -10.956 -21.855 1.00 64.88 91 HIS A O 1
ATOM 739 N N . TRP A 1 92 ? 23.643 -10.613 -20.383 1.00 63.03 92 TRP A N 1
ATOM 740 C CA . TRP A 1 92 ? 22.528 -10.692 -21.335 1.00 63.03 92 TRP A CA 1
ATOM 741 C C . TRP A 1 92 ? 22.138 -9.335 -21.925 1.00 63.03 92 TRP A C 1
ATOM 743 O O . TRP A 1 92 ? 21.446 -9.287 -22.940 1.00 63.03 92 TRP A O 1
ATOM 753 N N . SER A 1 93 ? 22.521 -8.224 -21.287 1.00 58.78 93 SER A N 1
ATOM 754 C CA . SER A 1 93 ? 21.995 -6.909 -21.649 1.00 58.78 93 SER A CA 1
ATOM 755 C C . SER A 1 93 ? 22.580 -6.317 -22.926 1.00 58.78 93 SER A C 1
ATOM 757 O O . SER A 1 93 ? 21.982 -5.370 -23.428 1.00 58.78 93 SER A O 1
ATOM 759 N N . GLY A 1 94 ? 23.724 -6.791 -23.444 1.00 55.34 94 GLY A N 1
ATOM 760 C CA . GLY A 1 94 ? 24.433 -6.196 -24.600 1.00 55.34 94 GLY A CA 1
ATOM 761 C C . GLY A 1 94 ? 24.902 -4.739 -24.397 1.00 55.34 94 GLY A C 1
ATOM 762 O O . GLY A 1 94 ? 25.787 -4.251 -25.089 1.00 55.34 94 GLY A O 1
ATOM 763 N N . LEU A 1 95 ? 24.333 -4.059 -23.407 1.00 51.78 95 LEU A N 1
ATOM 764 C CA . LEU A 1 95 ? 24.694 -2.782 -22.836 1.00 51.78 95 LEU A CA 1
ATOM 765 C C . LEU A 1 95 ? 25.793 -3.061 -21.812 1.00 51.78 95 LEU A C 1
ATOM 767 O O . LEU A 1 95 ? 25.577 -3.826 -20.868 1.00 51.78 95 LEU A O 1
ATOM 771 N N . GLY A 1 96 ? 26.976 -2.485 -22.041 1.00 55.44 96 GLY A N 1
ATOM 772 C CA . GLY A 1 96 ? 28.104 -2.547 -21.113 1.00 55.44 96 GLY A CA 1
ATOM 773 C C . GLY A 1 96 ? 27.733 -2.065 -19.706 1.00 55.44 96 GLY A C 1
ATOM 774 O O . GLY A 1 96 ? 26.666 -1.492 -19.512 1.00 55.44 96 GLY A O 1
ATOM 775 N N . LYS A 1 97 ? 28.627 -2.350 -18.743 1.00 54.84 97 LYS A N 1
ATOM 776 C CA . LYS A 1 97 ? 28.545 -2.085 -17.288 1.00 54.84 97 LYS A CA 1
ATOM 777 C C . LYS A 1 97 ? 27.307 -1.280 -16.839 1.00 54.84 97 LYS A C 1
ATOM 779 O O . LYS A 1 97 ? 27.190 -0.120 -17.242 1.00 54.84 97 LYS A O 1
ATOM 784 N N . PRO A 1 98 ? 26.451 -1.821 -15.947 1.00 54.22 98 PRO A N 1
ATOM 785 C CA . PRO A 1 98 ? 25.275 -1.107 -15.459 1.00 54.22 98 PRO A CA 1
ATOM 786 C C . PRO A 1 98 ? 25.698 0.243 -14.875 1.00 54.22 98 PRO A C 1
ATOM 788 O O . PRO A 1 98 ? 26.342 0.318 -13.831 1.00 54.22 98 PRO A O 1
ATOM 791 N N . THR A 1 99 ? 25.382 1.323 -15.585 1.00 47.84 99 THR A N 1
ATOM 792 C CA . THR A 1 99 ? 25.578 2.680 -15.080 1.00 47.84 99 THR A CA 1
ATOM 793 C C . THR A 1 99 ? 24.464 2.952 -14.071 1.00 47.84 99 THR A C 1
ATOM 795 O O . THR A 1 99 ? 23.308 2.615 -14.359 1.00 47.84 99 THR A O 1
ATOM 798 N N . PRO A 1 100 ? 24.756 3.570 -12.914 1.00 43.41 100 PRO A N 1
ATOM 799 C CA . PRO A 1 100 ? 23.717 4.089 -12.031 1.00 43.41 100 PRO A CA 1
ATOM 800 C C . PRO A 1 100 ? 22.802 5.013 -12.850 1.00 43.41 100 PRO A C 1
ATOM 802 O O . PRO A 1 100 ? 23.253 6.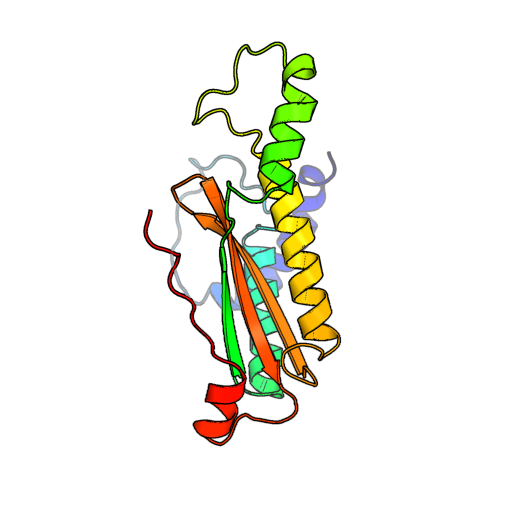037 -13.353 1.00 43.41 100 PRO A O 1
ATOM 805 N N . GLY A 1 101 ? 21.551 4.605 -13.081 1.00 48.34 101 GLY A N 1
ATOM 806 C CA . GLY A 1 101 ? 20.608 5.315 -13.959 1.00 48.34 101 GLY A CA 1
ATOM 807 C C . GLY A 1 101 ? 20.008 4.477 -15.095 1.00 48.34 101 GLY A C 1
ATOM 808 O O . GLY A 1 101 ? 18.877 4.743 -15.487 1.00 48.34 101 GLY A O 1
ATOM 809 N N . HIS A 1 102 ? 20.674 3.409 -15.553 1.00 52.19 102 HIS A N 1
ATOM 810 C CA . HIS A 1 102 ? 20.136 2.455 -16.546 1.00 52.19 102 HIS A CA 1
ATOM 811 C C . HIS A 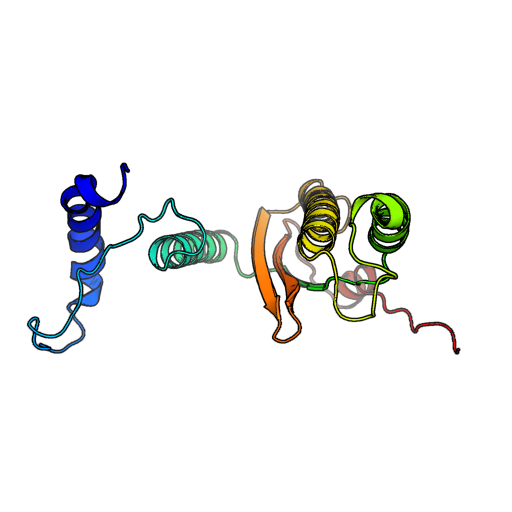1 102 ? 19.358 1.301 -15.895 1.00 52.19 102 HIS A C 1
ATOM 813 O O . HIS A 1 102 ? 19.430 0.147 -16.321 1.00 52.19 102 HIS A O 1
ATOM 819 N N . TYR A 1 103 ? 18.624 1.595 -14.821 1.00 60.16 103 TYR A N 1
ATOM 820 C CA . TYR A 1 103 ? 17.878 0.583 -14.090 1.00 60.16 103 TYR A CA 1
ATOM 821 C C . TYR A 1 103 ? 16.909 -0.130 -15.034 1.00 60.16 103 TYR A C 1
ATOM 823 O O . TYR A 1 103 ? 16.065 0.502 -15.671 1.00 60.16 103 TYR A O 1
ATOM 831 N N . ARG A 1 104 ? 17.008 -1.461 -15.100 1.00 75.50 104 ARG A N 1
ATOM 832 C CA . ARG A 1 104 ? 15.964 -2.334 -15.644 1.00 75.50 104 ARG A CA 1
ATOM 833 C C . ARG A 1 104 ? 14.676 -2.075 -14.857 1.00 75.50 104 ARG A C 1
ATOM 835 O O . ARG A 1 104 ? 14.409 -2.729 -13.851 1.00 75.50 104 ARG A O 1
ATOM 842 N N . GLY A 1 105 ? 13.905 -1.065 -15.264 1.00 80.56 105 GLY A N 1
ATOM 843 C CA . GLY A 1 105 ? 12.697 -0.632 -14.560 1.00 80.56 105 GLY A CA 1
ATOM 844 C C . GLY A 1 105 ? 11.671 -1.759 -14.463 1.00 80.56 105 GLY A C 1
ATOM 845 O O . GLY A 1 105 ? 10.940 -1.856 -13.481 1.00 80.56 105 GLY A O 1
ATOM 846 N N . ASP A 1 106 ? 11.692 -2.681 -15.428 1.00 84.75 106 ASP A N 1
ATOM 847 C CA . ASP A 1 106 ? 10.930 -3.923 -15.400 1.00 84.75 106 ASP A CA 1
ATOM 848 C C . ASP A 1 106 ? 11.321 -4.834 -14.224 1.00 84.75 106 ASP A C 1
ATOM 850 O O . ASP A 1 106 ? 10.430 -5.366 -13.561 1.00 84.75 106 ASP A O 1
ATOM 854 N N . LEU A 1 107 ? 12.617 -4.986 -13.925 1.00 86.88 107 LEU A N 1
ATOM 855 C CA . LEU A 1 107 ? 13.105 -5.765 -12.782 1.00 86.88 107 LEU A CA 1
ATOM 856 C C . LEU A 1 107 ? 12.660 -5.127 -11.463 1.00 86.88 107 LEU A C 1
ATOM 858 O O . LEU A 1 107 ? 12.067 -5.809 -10.628 1.00 86.88 107 LEU A O 1
ATOM 862 N N . ILE A 1 108 ? 12.858 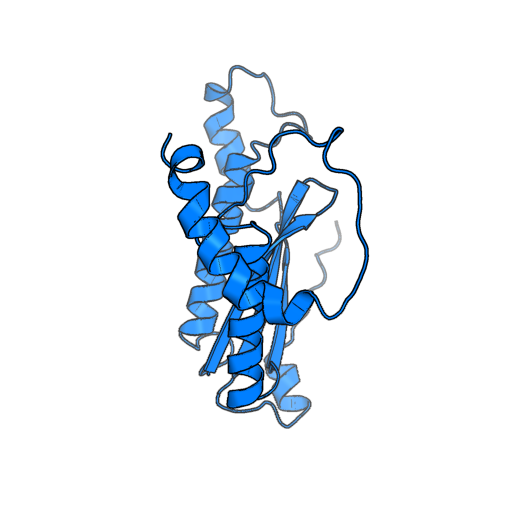-3.813 -11.316 1.00 88.81 108 ILE A N 1
ATOM 863 C CA . ILE A 1 108 ? 12.425 -3.055 -10.132 1.00 88.81 108 ILE A CA 1
ATOM 864 C C . ILE A 1 108 ? 10.921 -3.230 -9.908 1.00 88.81 108 ILE A C 1
ATOM 866 O O . ILE A 1 108 ? 10.490 -3.616 -8.822 1.00 88.81 108 ILE A O 1
ATOM 870 N N . CYS A 1 109 ? 10.110 -3.014 -10.947 1.00 90.44 109 CYS A N 1
ATOM 871 C CA . CYS A 1 109 ? 8.659 -3.154 -10.859 1.00 90.44 109 CYS A CA 1
ATOM 872 C C . CYS A 1 109 ? 8.232 -4.581 -10.490 1.00 90.44 109 CYS A C 1
ATOM 874 O O . CYS A 1 109 ? 7.261 -4.761 -9.751 1.00 90.44 109 CYS A O 1
ATOM 876 N N . ARG A 1 110 ? 8.935 -5.609 -10.988 1.00 92.44 110 ARG A N 1
ATOM 877 C CA . ARG A 1 110 ? 8.660 -7.016 -10.657 1.00 92.44 110 ARG A CA 1
ATOM 878 C C . ARG A 1 110 ? 8.965 -7.319 -9.195 1.00 92.44 110 ARG A C 1
ATOM 880 O O . ARG A 1 110 ? 8.081 -7.839 -8.514 1.00 92.44 110 ARG A O 1
ATOM 887 N N . VAL A 1 111 ? 10.154 -6.956 -8.710 1.00 93.69 111 VAL A N 1
ATOM 888 C CA . VAL A 1 111 ? 10.545 -7.166 -7.307 1.00 93.69 111 VAL A CA 1
ATOM 889 C C . VAL A 1 111 ? 9.611 -6.393 -6.377 1.00 93.69 111 VAL A C 1
ATOM 891 O O . VAL A 1 111 ? 9.049 -6.978 -5.451 1.00 93.69 111 VAL A O 1
ATOM 894 N N . PHE A 1 112 ? 9.335 -5.120 -6.677 1.00 94.81 112 PHE A N 1
ATOM 895 C CA . PHE A 1 112 ? 8.374 -4.314 -5.925 1.00 94.81 112 PHE A CA 1
ATOM 896 C C . PHE A 1 112 ? 6.995 -4.976 -5.865 1.00 94.81 112 PHE A C 1
ATOM 898 O O . PHE A 1 112 ? 6.423 -5.128 -4.788 1.00 94.81 112 PHE A O 1
ATOM 905 N N . LYS A 1 113 ? 6.465 -5.438 -7.005 1.00 95.19 113 LYS A N 1
ATOM 906 C CA . LYS A 1 113 ? 5.166 -6.122 -7.062 1.00 95.19 113 LYS A CA 1
ATOM 907 C C . LYS A 1 113 ? 5.156 -7.413 -6.244 1.00 95.19 113 LYS A C 1
ATOM 909 O O . LYS A 1 113 ? 4.131 -7.729 -5.642 1.00 95.19 113 LYS A O 1
ATOM 914 N N . MET A 1 114 ? 6.252 -8.171 -6.233 1.00 96.69 114 MET A N 1
ATOM 915 C CA . MET A 1 114 ? 6.379 -9.386 -5.423 1.00 96.69 114 MET A CA 1
ATOM 916 C C . MET A 1 114 ? 6.362 -9.061 -3.928 1.00 96.69 114 MET A C 1
ATOM 918 O O . MET A 1 114 ? 5.544 -9.631 -3.206 1.00 96.69 114 MET A O 1
ATOM 922 N N . LYS A 1 115 ? 7.171 -8.093 -3.482 1.00 97.00 115 LYS A N 1
ATOM 923 C CA . LYS A 1 115 ? 7.197 -7.667 -2.076 1.00 97.00 115 LYS A CA 1
ATOM 924 C C . LYS A 1 115 ? 5.866 -7.047 -1.638 1.00 97.00 115 LYS A C 1
ATOM 926 O O . LYS A 1 115 ? 5.342 -7.412 -0.591 1.00 97.00 115 LYS A O 1
ATOM 931 N N . LEU A 1 116 ? 5.237 -6.221 -2.478 1.00 97.06 116 LEU A N 1
ATOM 932 C CA . LEU A 1 116 ? 3.909 -5.662 -2.206 1.00 97.06 116 LEU A CA 1
ATOM 933 C C . LEU A 1 116 ? 2.839 -6.757 -2.074 1.00 97.06 116 LEU A C 1
ATOM 935 O O . LEU A 1 116 ? 1.987 -6.687 -1.190 1.00 97.06 116 LEU A O 1
ATOM 939 N N . LYS A 1 117 ? 2.876 -7.794 -2.923 1.00 96.75 117 LYS A N 1
ATOM 940 C CA . LYS A 1 117 ? 1.976 -8.953 -2.794 1.00 96.75 117 LYS A CA 1
ATOM 941 C C . LYS A 1 117 ? 2.194 -9.696 -1.478 1.00 96.75 117 LYS A C 1
ATOM 943 O O . LYS A 1 117 ? 1.212 -10.102 -0.862 1.00 96.75 117 LYS A O 1
ATOM 948 N N . GLN A 1 118 ? 3.446 -9.875 -1.065 1.00 96.81 118 GLN A N 1
ATOM 949 C CA . GLN A 1 118 ? 3.785 -10.533 0.194 1.00 96.81 118 GLN A CA 1
ATOM 950 C C . GLN A 1 118 ? 3.290 -9.722 1.398 1.00 96.81 118 GLN A C 1
ATOM 952 O O . GLN A 1 118 ? 2.607 -10.281 2.254 1.00 96.81 118 GLN A O 1
ATOM 957 N N . LEU A 1 119 ? 3.540 -8.408 1.410 1.00 96.38 119 LEU A N 1
ATOM 958 C CA . LEU A 1 119 ? 3.026 -7.488 2.425 1.00 96.38 119 LEU A CA 1
ATOM 959 C C . LEU A 1 119 ? 1.497 -7.554 2.496 1.00 96.38 119 LEU A C 1
ATOM 961 O O . LEU A 1 119 ? 0.936 -7.834 3.551 1.00 96.38 119 LEU A O 1
ATOM 965 N N . LYS A 1 120 ? 0.814 -7.383 1.356 1.00 96.31 120 LYS A N 1
ATOM 966 C CA . LYS A 1 120 ? -0.652 -7.444 1.288 1.00 96.31 120 LYS A CA 1
ATOM 967 C C . LYS A 1 120 ? -1.185 -8.778 1.808 1.00 96.31 120 LYS A C 1
ATOM 969 O O . LYS A 1 120 ? -2.182 -8.786 2.523 1.00 96.31 120 LYS A O 1
ATOM 974 N N . LYS A 1 121 ? -0.546 -9.897 1.455 1.00 96.31 121 LYS A N 1
ATOM 975 C CA . LYS A 1 121 ? -0.941 -11.216 1.953 1.00 96.31 121 LYS A CA 1
ATOM 976 C C . LYS A 1 121 ? -0.815 -11.293 3.474 1.00 96.31 121 LYS A C 1
ATOM 978 O O . LYS A 1 121 ? -1.775 -11.682 4.117 1.00 96.31 121 LYS A O 1
ATOM 983 N N . GLY A 1 122 ? 0.307 -10.867 4.055 1.00 96.62 122 GLY A N 1
ATOM 984 C CA . GLY A 1 122 ? 0.470 -10.876 5.512 1.00 96.62 122 GLY A CA 1
ATOM 985 C C . GLY A 1 122 ? -0.522 -9.965 6.248 1.00 96.62 122 GLY A C 1
ATOM 986 O O . GLY A 1 122 ? -1.007 -10.342 7.312 1.00 96.62 122 GLY A O 1
ATOM 987 N N . ILE A 1 123 ? -0.896 -8.825 5.651 1.00 96.06 123 ILE A N 1
ATOM 988 C CA . ILE A 1 123 ? -1.974 -7.960 6.159 1.00 96.06 123 ILE A CA 1
ATOM 989 C C . ILE A 1 123 ? -3.314 -8.706 6.139 1.00 96.06 123 ILE A C 1
ATOM 991 O O . ILE A 1 123 ? -3.985 -8.786 7.160 1.00 96.06 123 ILE A O 1
ATOM 995 N N . MET A 1 124 ? -3.701 -9.264 4.988 1.00 95.69 124 MET A N 1
ATOM 996 C CA . MET A 1 124 ? -5.000 -9.929 4.811 1.00 95.69 124 MET A CA 1
ATOM 997 C C . MET A 1 124 ? -5.130 -11.229 5.613 1.00 95.69 124 MET A C 1
ATOM 999 O O . MET A 1 124 ? -6.221 -11.536 6.080 1.00 95.69 124 MET A O 1
ATOM 1003 N N . ASP A 1 125 ? -4.031 -11.962 5.799 1.00 95.56 125 ASP A N 1
ATOM 1004 C CA . ASP A 1 125 ? -3.962 -13.164 6.641 1.00 95.56 125 ASP A CA 1
ATOM 1005 C C . ASP A 1 125 ? -3.984 -12.812 8.148 1.00 95.56 125 ASP A C 1
ATOM 1007 O O . ASP A 1 125 ? -3.946 -13.702 8.994 1.00 95.56 125 ASP A O 1
ATOM 1011 N N . GLY A 1 126 ? -3.987 -11.520 8.497 1.00 92.44 126 GLY A N 1
ATOM 1012 C CA . GLY A 1 126 ? -3.991 -11.019 9.869 1.00 92.44 126 GLY A CA 1
ATOM 1013 C C . GLY A 1 126 ? -2.691 -11.232 10.641 1.00 92.44 126 GLY A C 1
ATOM 1014 O O . GLY A 1 126 ? -2.669 -11.054 11.856 1.00 92.44 126 GLY A O 1
ATOM 1015 N N . LYS A 1 127 ? -1.596 -11.574 9.952 1.00 91.44 127 LYS A N 1
ATOM 1016 C CA . LYS A 1 127 ? -0.294 -11.873 10.571 1.00 91.44 127 LYS A CA 1
ATOM 1017 C C . LYS A 1 127 ? 0.384 -10.650 11.179 1.00 91.44 127 LYS A C 1
ATOM 1019 O O . LYS A 1 127 ? 1.125 -10.801 12.139 1.00 91.44 127 LYS A O 1
ATOM 1024 N N . PHE A 1 128 ? 0.169 -9.470 10.595 1.00 89.62 128 PHE A N 1
ATOM 1025 C CA . PHE A 1 128 ? 0.835 -8.238 11.036 1.00 89.62 128 PHE A CA 1
ATOM 1026 C C . PHE A 1 128 ? -0.018 -7.408 11.992 1.00 89.62 128 PHE A C 1
ATOM 1028 O O . PHE A 1 128 ? 0.484 -6.923 12.995 1.00 89.62 128 PHE A O 1
ATOM 1035 N N . PHE A 1 129 ? -1.307 -7.252 11.685 1.00 91.62 129 PHE A N 1
ATOM 1036 C CA . PHE A 1 129 ? -2.180 -6.303 12.383 1.00 91.62 129 PHE A CA 1
ATOM 1037 C C . PHE A 1 129 ? -3.450 -6.953 12.959 1.00 91.62 129 PHE A C 1
ATOM 1039 O O . PHE A 1 129 ? -4.331 -6.259 13.456 1.00 91.62 129 PHE A O 1
ATOM 1046 N N . GLY A 1 130 ? -3.589 -8.280 12.868 1.00 92.81 130 GLY A N 1
ATOM 1047 C CA . GLY A 1 130 ? -4.825 -8.987 13.211 1.00 92.81 130 GLY A CA 1
ATOM 1048 C C . GLY A 1 130 ? -5.895 -8.928 12.112 1.00 92.81 130 GLY A C 1
ATOM 1049 O O . GLY A 1 130 ? -5.626 -8.579 10.965 1.00 92.81 130 GLY A O 1
ATOM 1050 N N . SER A 1 131 ? -7.127 -9.317 12.450 1.00 96.12 131 SER A N 1
ATOM 1051 C CA . SER A 1 131 ? -8.219 -9.496 11.476 1.00 96.12 131 SER A CA 1
ATOM 1052 C C . SER A 1 131 ? -8.590 -8.203 10.737 1.00 96.12 131 SER A C 1
ATOM 1054 O O . SER A 1 131 ? -8.912 -7.193 11.365 1.00 96.12 131 SER A O 1
ATOM 1056 N N . VAL A 1 132 ? -8.652 -8.252 9.403 1.00 96.62 132 VAL A N 1
ATOM 1057 C CA . VAL A 1 132 ? -8.911 -7.102 8.517 1.00 96.62 132 VAL A CA 1
ATOM 1058 C C . VAL A 1 132 ? -10.341 -7.128 7.965 1.00 96.62 132 VAL A C 1
ATOM 1060 O O . VAL A 1 132 ? -10.782 -8.132 7.417 1.00 96.62 132 VAL A O 1
ATOM 1063 N N . GLN A 1 133 ? -11.052 -5.999 8.049 1.00 96.06 133 GLN A N 1
ATOM 1064 C CA . GLN A 1 133 ? -12.378 -5.808 7.440 1.00 96.06 133 GLN A CA 1
ATOM 1065 C C . GLN A 1 133 ? -12.285 -5.399 5.969 1.00 96.06 133 GLN A C 1
ATOM 1067 O O . GLN A 1 133 ? -13.022 -5.904 5.123 1.00 96.06 133 GLN A O 1
ATOM 1072 N N . TYR A 1 134 ? -11.387 -4.463 5.654 1.00 96.19 134 TYR A N 1
ATOM 1073 C CA . TYR A 1 134 ? -11.091 -4.079 4.279 1.00 96.19 134 TYR A CA 1
ATOM 1074 C C . TYR A 1 134 ? -9.645 -3.611 4.124 1.00 96.19 134 TYR A C 1
ATOM 1076 O O . TYR A 1 134 ? -9.032 -3.087 5.056 1.00 96.19 134 TYR A O 1
ATOM 1084 N N . CYS A 1 135 ? -9.121 -3.784 2.910 1.00 96.38 135 CYS A N 1
ATOM 1085 C CA . CYS A 1 135 ? -7.796 -3.333 2.512 1.00 96.38 135 CYS A CA 1
ATOM 1086 C C . CYS A 1 135 ? -7.837 -2.812 1.071 1.00 96.38 135 CYS A C 1
ATOM 1088 O O . CYS A 1 135 ? -8.162 -3.560 0.143 1.00 96.38 135 CYS A O 1
ATOM 1090 N N . PHE A 1 136 ? -7.493 -1.539 0.887 1.00 95.12 136 PHE A N 1
ATOM 1091 C CA . PHE A 1 136 ? -7.341 -0.908 -0.424 1.00 95.12 136 PHE A CA 1
ATOM 1092 C C . PHE A 1 136 ? -5.891 -0.527 -0.636 1.00 95.12 136 PHE A C 1
ATOM 1094 O O . PHE A 1 136 ? -5.200 -0.189 0.319 1.00 95.12 136 PHE A O 1
ATOM 1101 N N . TYR A 1 137 ? -5.429 -0.544 -1.881 1.00 94.94 137 TYR A N 1
ATOM 1102 C CA . TYR A 1 137 ? -4.136 0.037 -2.202 1.00 94.94 137 TYR A CA 1
ATOM 1103 C C . TYR A 1 137 ? -4.115 0.615 -3.608 1.00 94.94 137 TYR A C 1
ATOM 1105 O O . TYR A 1 137 ? -4.808 0.128 -4.504 1.00 94.94 137 TYR A O 1
ATOM 1113 N N . VAL A 1 138 ? -3.273 1.622 -3.788 1.00 93.06 138 VAL A N 1
ATOM 1114 C CA . VAL A 1 138 ? -2.925 2.198 -5.086 1.00 93.06 138 VAL A CA 1
ATOM 1115 C C . VAL A 1 138 ? -1.412 2.123 -5.229 1.00 93.06 138 VAL A C 1
ATOM 1117 O O . VAL A 1 138 ? -0.694 2.263 -4.242 1.00 93.06 138 VAL A O 1
ATOM 1120 N N . VAL A 1 139 ? -0.941 1.849 -6.445 1.00 92.25 139 VAL A N 1
ATOM 1121 C CA . VAL A 1 139 ? 0.477 1.935 -6.804 1.00 92.25 139 VAL A CA 1
ATOM 1122 C C . VAL A 1 139 ? 0.650 3.130 -7.719 1.00 92.25 139 VAL A C 1
ATOM 1124 O O . VAL A 1 139 ? -0.063 3.259 -8.712 1.00 92.25 139 VAL A O 1
ATOM 1127 N N . GLU A 1 140 ? 1.617 3.963 -7.394 1.00 90.44 140 GLU A N 1
ATOM 1128 C CA . GLU A 1 140 ? 1.967 5.171 -8.122 1.00 90.44 140 GLU A CA 1
ATOM 1129 C C . GLU A 1 140 ? 3.481 5.182 -8.362 1.00 90.44 140 GLU A C 1
ATOM 1131 O O . GLU A 1 140 ? 4.230 4.400 -7.777 1.00 90.44 140 GLU A O 1
ATOM 1136 N N . PHE A 1 141 ? 3.934 6.046 -9.265 1.00 84.25 141 PHE A N 1
ATOM 1137 C CA . PHE A 1 141 ? 5.353 6.242 -9.538 1.00 84.25 141 PHE A CA 1
ATOM 1138 C C . PHE A 1 141 ? 5.734 7.652 -9.110 1.00 84.25 141 PHE A C 1
ATOM 1140 O O . PHE A 1 141 ? 5.160 8.629 -9.594 1.00 84.25 141 PHE A O 1
ATOM 1147 N N . GLN A 1 142 ? 6.703 7.773 -8.203 1.00 73.81 142 GLN A N 1
ATOM 1148 C CA . GLN A 1 142 ? 7.213 9.084 -7.803 1.00 73.81 142 GLN A CA 1
ATOM 1149 C C . GLN A 1 142 ? 7.970 9.746 -8.961 1.00 73.81 142 GLN A C 1
ATOM 1151 O O . GLN A 1 142 ? 8.385 9.083 -9.910 1.00 73.81 142 GLN A O 1
ATOM 1156 N N . LYS A 1 143 ? 8.252 11.054 -8.853 1.00 66.12 143 LYS A N 1
ATOM 1157 C CA . LYS A 1 143 ? 9.036 11.820 -9.850 1.00 66.12 143 LYS A CA 1
ATOM 1158 C C . LYS A 1 143 ? 10.388 11.178 -10.210 1.00 66.12 143 LYS A C 1
ATOM 1160 O O . LYS A 1 143 ? 10.906 11.425 -11.291 1.00 66.12 143 LYS A O 1
ATOM 1165 N N . ARG A 1 144 ? 10.953 10.355 -9.317 1.00 67.06 144 ARG A N 1
ATOM 1166 C CA . ARG A 1 144 ? 12.210 9.608 -9.521 1.00 67.06 144 ARG A CA 1
ATOM 1167 C C . ARG A 1 144 ? 12.027 8.260 -10.242 1.00 67.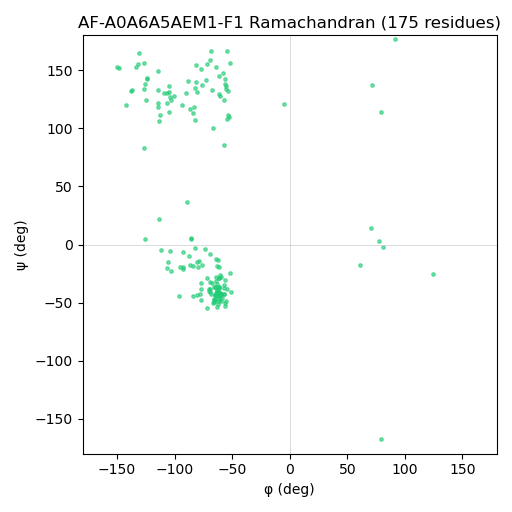06 144 ARG A C 1
ATOM 1169 O O . ARG A 1 144 ? 12.984 7.506 -10.361 1.00 67.06 144 ARG A O 1
ATOM 1176 N N . GLY A 1 145 ? 10.813 7.934 -10.688 1.00 76.69 145 GLY A N 1
ATOM 1177 C CA . GLY A 1 145 ? 10.495 6.730 -11.462 1.00 76.69 145 GLY A CA 1
ATOM 1178 C C . GLY A 1 145 ? 10.398 5.433 -10.654 1.00 76.69 145 GLY A C 1
ATOM 1179 O O . GLY A 1 145 ? 10.184 4.374 -11.239 1.00 76.69 145 GLY A O 1
ATOM 1180 N N . LEU A 1 146 ? 10.538 5.487 -9.326 1.00 86.25 146 LEU A N 1
ATOM 1181 C CA . LEU A 1 146 ? 10.378 4.316 -8.467 1.00 86.25 146 LEU A CA 1
ATOM 1182 C C . LEU A 1 146 ? 8.914 4.139 -8.046 1.00 86.25 146 LEU A C 1
ATOM 1184 O O . LEU A 1 146 ? 8.245 5.136 -7.752 1.00 86.25 146 LEU A O 1
ATOM 1188 N N . PRO A 1 147 ? 8.420 2.891 -8.000 1.00 90.94 147 PRO A N 1
ATOM 1189 C CA . PRO A 1 147 ? 7.065 2.620 -7.562 1.00 90.94 147 PRO A CA 1
ATOM 1190 C C . PRO A 1 147 ? 6.927 2.808 -6.046 1.00 90.94 147 PRO A C 1
ATOM 1192 O O . PRO A 1 147 ? 7.799 2.423 -5.262 1.00 90.94 147 PRO A O 1
ATOM 1195 N N . HIS A 1 148 ? 5.792 3.354 -5.634 1.00 93.25 148 HIS A N 1
ATOM 1196 C CA . HIS A 1 148 ? 5.337 3.410 -4.251 1.00 93.25 148 HIS A CA 1
ATOM 1197 C C . HIS A 1 148 ? 3.891 2.939 -4.173 1.00 93.25 148 HIS A C 1
ATOM 1199 O O . HIS A 1 148 ? 3.154 2.985 -5.157 1.00 93.25 148 HIS A O 1
ATOM 1205 N N . ALA A 1 149 ? 3.480 2.450 -3.009 1.00 95.75 149 ALA A N 1
ATOM 1206 C CA . ALA A 1 149 ? 2.095 2.093 -2.761 1.00 95.75 149 ALA A CA 1
ATOM 1207 C C . ALA A 1 149 ? 1.560 2.805 -1.525 1.00 95.75 149 ALA A C 1
ATOM 1209 O O . ALA A 1 149 ? 2.227 2.850 -0.493 1.00 95.75 149 ALA A O 1
ATOM 1210 N N . HIS A 1 150 ? 0.332 3.299 -1.628 1.00 95.19 150 HIS A N 1
ATOM 1211 C CA . HIS A 1 150 ? -0.460 3.744 -0.489 1.00 95.19 150 HIS A CA 1
ATOM 1212 C C . HIS A 1 150 ? -1.504 2.678 -0.192 1.00 95.19 150 HIS A C 1
ATOM 1214 O O . HIS A 1 150 ? -2.228 2.259 -1.096 1.00 95.19 150 HIS A O 1
ATOM 1220 N N . ILE A 1 151 ? -1.557 2.216 1.054 1.00 96.88 151 ILE A N 1
ATOM 1221 C CA . ILE A 1 151 ? -2.406 1.111 1.493 1.00 96.88 151 ILE A CA 1
ATOM 1222 C C . ILE A 1 151 ? -3.274 1.599 2.655 1.00 96.88 151 ILE A C 1
ATOM 1224 O O . ILE A 1 151 ? -2.765 2.074 3.666 1.00 96.88 151 ILE A O 1
ATOM 1228 N N . LEU A 1 152 ? -4.587 1.454 2.515 1.00 96.88 152 LEU A N 1
ATOM 1229 C CA . LEU A 1 152 ? -5.569 1.703 3.565 1.00 96.88 152 LEU A CA 1
ATOM 1230 C C . LEU A 1 152 ? -5.994 0.377 4.172 1.00 96.88 152 LEU A C 1
ATOM 1232 O O . LEU A 1 152 ? -6.443 -0.505 3.440 1.00 96.88 152 LEU A O 1
ATOM 1236 N N . VAL A 1 153 ? -5.915 0.256 5.495 1.00 96.81 153 VAL A N 1
ATOM 1237 C CA . VAL A 1 153 ? -6.313 -0.961 6.214 1.00 96.81 153 VAL A CA 1
ATOM 1238 C C . VAL A 1 153 ? -7.301 -0.616 7.314 1.00 96.81 153 VAL A C 1
ATOM 1240 O O . VAL A 1 153 ? -7.083 0.308 8.093 1.00 96.81 153 VAL A O 1
ATOM 1243 N N . ARG A 1 154 ? -8.382 -1.388 7.398 1.00 96.62 154 ARG A N 1
ATOM 1244 C CA . ARG A 1 154 ? -9.365 -1.339 8.480 1.00 96.62 154 ARG A CA 1
ATOM 1245 C C . ARG A 1 154 ? -9.320 -2.640 9.258 1.00 96.62 154 ARG A C 1
ATOM 1247 O O . ARG A 1 154 ? -9.614 -3.692 8.690 1.00 96.62 154 ARG A O 1
ATOM 1254 N N . LEU A 1 155 ? -8.991 -2.568 10.542 1.00 96.25 155 LEU A N 1
ATOM 1255 C CA . LEU A 1 155 ? -9.031 -3.731 11.422 1.00 96.25 155 LEU A CA 1
ATOM 1256 C C . LEU A 1 155 ? -10.444 -4.016 11.929 1.00 96.25 155 LEU A C 1
ATOM 1258 O O . LEU A 1 155 ? -11.278 -3.119 12.034 1.00 96.25 155 LEU A O 1
ATOM 1262 N N . THR A 1 156 ? -10.688 -5.277 12.273 1.00 95.25 156 THR A N 1
ATOM 1263 C CA . THR A 1 156 ? -11.925 -5.726 12.924 1.00 95.25 156 THR A CA 1
ATOM 1264 C C . THR A 1 156 ? -11.955 -5.247 14.373 1.00 95.25 156 THR A C 1
ATOM 1266 O O . THR A 1 156 ? -12.882 -4.536 14.754 1.00 95.25 156 THR A O 1
ATOM 1269 N N . LYS A 1 157 ? -10.907 -5.559 15.151 1.00 93.50 157 LYS A N 1
ATOM 1270 C CA . LYS A 1 157 ? -10.676 -4.959 16.472 1.00 93.50 157 LYS A CA 1
ATOM 1271 C C . LYS A 1 157 ? -10.039 -3.583 16.281 1.00 93.50 157 LYS A C 1
ATOM 1273 O O . LYS A 1 157 ? -9.091 -3.459 15.510 1.00 93.50 157 LYS A O 1
ATOM 1278 N N . GLN A 1 158 ? -10.575 -2.563 16.942 1.00 91.62 158 GLN A N 1
ATOM 1279 C CA . GLN A 1 158 ? -9.988 -1.228 16.895 1.00 91.62 158 GLN A CA 1
ATOM 1280 C C . GLN A 1 158 ? -8.768 -1.116 17.783 1.00 91.62 158 GLN A C 1
ATOM 1282 O O . GLN A 1 158 ? -8.665 -1.823 18.777 1.00 91.62 158 GLN A O 1
ATOM 1287 N N . VAL A 1 159 ? -7.868 -0.224 17.380 1.00 91.38 159 VAL A N 1
ATOM 1288 C CA . VAL A 1 159 ? -6.812 0.279 18.251 1.00 91.38 159 VAL A CA 1
ATOM 1289 C C . VAL A 1 159 ? -7.440 1.415 19.04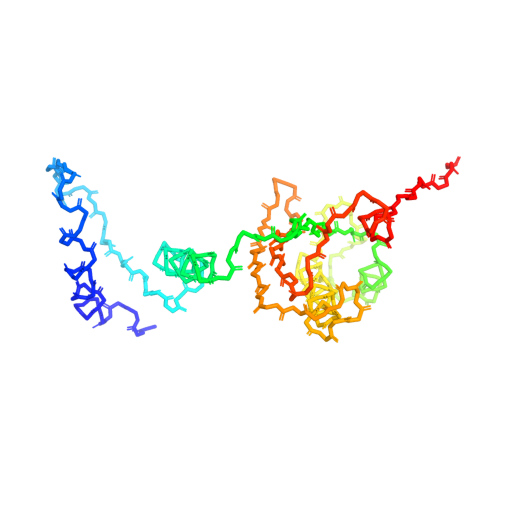8 1.00 91.38 159 VAL A C 1
ATOM 1291 O O . VAL A 1 159 ? -7.864 2.412 18.457 1.00 91.38 159 VAL A O 1
ATOM 1294 N N . GLU A 1 160 ? -7.584 1.223 20.353 1.00 90.12 160 GLU A N 1
ATOM 1295 C CA . GLU A 1 160 ? -8.319 2.130 21.242 1.00 90.12 160 GLU A CA 1
ATOM 1296 C C . GLU A 1 160 ? -7.385 2.946 22.138 1.00 90.12 160 GLU A C 1
ATOM 1298 O O . GLU A 1 160 ? -7.778 4.012 22.616 1.00 90.12 160 GLU A O 1
ATOM 1303 N N . THR A 1 161 ? -6.140 2.494 22.324 1.00 92.44 161 THR A N 1
ATOM 1304 C CA . THR A 1 161 ? -5.151 3.161 23.179 1.00 92.44 161 THR A CA 1
ATOM 1305 C C . THR A 1 161 ? -3.829 3.439 22.451 1.00 92.44 161 THR A C 1
ATOM 1307 O O . THR A 1 161 ? -3.501 2.761 21.472 1.00 92.44 161 THR A O 1
ATOM 1310 N N . PRO A 1 162 ? -3.043 4.429 22.918 1.00 91.00 162 PRO A N 1
ATOM 1311 C CA . PRO A 1 162 ? -1.679 4.650 22.438 1.00 91.00 162 PRO A CA 1
ATOM 1312 C C . PRO A 1 162 ? -0.780 3.422 22.615 1.00 91.00 162 PRO A C 1
ATOM 1314 O O . PRO A 1 162 ? -0.109 3.038 21.668 1.00 91.00 162 PRO A O 1
ATOM 1317 N N . ASP A 1 163 ? -0.853 2.738 23.758 1.00 92.44 163 ASP A N 1
ATOM 1318 C CA . ASP A 1 163 ? -0.034 1.546 24.024 1.00 92.44 163 ASP A CA 1
ATOM 1319 C C . ASP A 1 163 ? -0.315 0.407 23.026 1.00 92.44 163 ASP A C 1
ATOM 1321 O O . ASP A 1 163 ? 0.593 -0.310 22.604 1.00 92.44 163 ASP A O 1
ATOM 1325 N N . GLU A 1 164 ? -1.576 0.243 22.602 1.00 91.38 164 GLU A N 1
ATOM 1326 C CA . GLU A 1 164 ? -1.922 -0.702 21.536 1.00 91.38 164 GLU A CA 1
ATOM 1327 C C . GLU A 1 164 ? -1.323 -0.275 20.187 1.00 91.38 164 GLU A C 1
ATOM 1329 O O . GLU A 1 164 ? -0.917 -1.135 19.407 1.00 91.38 164 GLU A O 1
ATOM 1334 N N . MET A 1 165 ? -1.260 1.032 19.901 1.00 90.75 165 MET A N 1
ATOM 1335 C CA . MET A 1 165 ? -0.638 1.565 18.684 1.00 90.75 165 MET A CA 1
ATOM 1336 C C . MET A 1 165 ? 0.879 1.361 18.689 1.00 90.75 165 MET A C 1
ATOM 1338 O O . MET A 1 165 ? 1.438 0.942 17.675 1.00 90.75 165 MET A O 1
ATOM 1342 N N . ASP A 1 166 ? 1.530 1.603 19.824 1.00 90.56 166 ASP A N 1
ATOM 1343 C CA . ASP A 1 166 ? 2.976 1.446 19.992 1.00 90.56 166 ASP A CA 1
ATOM 1344 C C . ASP A 1 166 ? 3.419 -0.005 19.755 1.00 90.56 166 ASP A C 1
ATOM 1346 O O . ASP A 1 166 ? 4.497 -0.248 19.221 1.00 90.56 166 ASP A O 1
ATOM 1350 N N . GLY A 1 167 ? 2.545 -0.983 20.019 1.00 89.88 167 GLY A N 1
ATOM 1351 C CA . GLY A 1 167 ? 2.779 -2.384 19.660 1.00 89.88 167 GLY A CA 1
ATOM 1352 C C . GLY A 1 167 ? 2.896 -2.659 18.151 1.00 89.88 167 GLY A C 1
ATOM 1353 O O . GLY A 1 167 ? 3.420 -3.704 17.763 1.00 89.88 167 GLY A O 1
ATOM 1354 N N . PHE A 1 168 ? 2.429 -1.750 17.288 1.00 88.06 168 PHE A N 1
ATOM 1355 C CA . PHE A 1 168 ? 2.502 -1.878 15.826 1.00 88.06 168 PHE A CA 1
ATOM 1356 C C . PHE A 1 168 ? 3.558 -0.982 15.175 1.00 88.06 168 PHE A C 1
ATOM 1358 O O . PHE A 1 168 ? 3.870 -1.180 13.997 1.00 88.06 168 PHE A O 1
ATOM 1365 N N . VAL A 1 169 ? 4.070 0.019 15.892 1.00 85.44 169 VAL A N 1
ATOM 1366 C CA . VAL A 1 169 ? 4.977 1.027 15.343 1.00 85.44 169 VAL A CA 1
ATOM 1367 C C . VAL A 1 169 ? 6.389 0.771 15.847 1.00 85.44 169 VAL A C 1
ATOM 1369 O O . VAL A 1 169 ? 6.666 0.811 17.038 1.00 85.44 169 VAL A O 1
ATOM 1372 N N . SER A 1 170 ? 7.312 0.571 14.914 1.00 85.44 170 SER A N 1
ATOM 1373 C CA . SER A 1 170 ? 8.743 0.580 15.190 1.00 85.44 170 SER A CA 1
ATOM 1374 C C . SER A 1 170 ? 9.468 1.425 14.150 1.00 85.44 170 SER A C 1
ATOM 1376 O O . SER A 1 170 ? 9.004 1.597 13.019 1.00 85.44 170 SER A O 1
ATOM 1378 N N . ALA A 1 171 ? 10.606 1.983 14.547 1.00 85.06 171 ALA A N 1
ATOM 1379 C CA . ALA A 1 171 ? 11.501 2.703 13.660 1.00 85.06 171 ALA A CA 1
ATOM 1380 C C . ALA A 1 171 ? 12.937 2.293 13.976 1.00 85.06 171 ALA A C 1
ATOM 1382 O O . ALA A 1 171 ? 13.342 2.275 15.137 1.00 85.06 171 ALA A O 1
ATOM 1383 N N . GLU A 1 172 ? 13.697 1.984 12.934 1.00 84.00 172 GLU A N 1
ATOM 1384 C CA . GLU A 1 172 ? 15.120 1.679 13.023 1.00 84.00 172 GLU A CA 1
ATOM 1385 C C . GLU A 1 172 ? 15.885 2.775 12.283 1.00 84.00 172 GLU A C 1
ATOM 1387 O O . GLU A 1 172 ? 15.519 3.166 11.169 1.00 84.00 172 GLU A O 1
ATOM 1392 N N . LEU A 1 173 ? 16.933 3.297 12.919 1.00 84.69 173 LEU A N 1
ATOM 1393 C CA . LEU A 1 173 ? 17.898 4.145 12.236 1.00 84.69 173 LEU A CA 1
ATOM 1394 C C . LEU A 1 173 ? 18.889 3.240 11.499 1.00 84.69 173 LEU A C 1
ATOM 1396 O O . LEU A 1 173 ? 19.278 2.212 12.052 1.00 84.69 173 LEU A O 1
ATOM 1400 N N . PRO A 1 174 ? 19.300 3.595 10.270 1.00 76.00 174 PRO A N 1
ATOM 1401 C CA . PRO A 1 174 ? 20.363 2.864 9.602 1.00 76.00 174 PRO A CA 1
ATOM 1402 C C . PRO A 1 174 ? 21.650 2.970 10.424 1.00 76.00 174 PRO A C 1
ATOM 1404 O O . PRO A 1 174 ? 21.921 4.021 11.016 1.00 76.00 174 PRO A O 1
ATOM 1407 N N . ASP A 1 175 ? 22.445 1.901 10.427 1.00 84.38 175 ASP A N 1
ATOM 1408 C CA . ASP A 1 175 ? 23.769 1.932 11.039 1.00 84.38 175 ASP A CA 1
ATOM 1409 C C . ASP A 1 175 ? 24.613 3.065 10.423 1.00 84.38 175 ASP A C 1
ATOM 1411 O O . ASP A 1 175 ? 24.508 3.326 9.214 1.00 84.38 175 ASP A O 1
ATOM 1415 N N . PRO A 1 176 ? 25.437 3.766 11.226 1.00 75.31 176 PRO A N 1
ATOM 1416 C CA . PRO A 1 176 ? 26.363 4.761 10.704 1.00 75.31 176 PRO A CA 1
ATOM 1417 C C . PRO A 1 176 ? 27.284 4.136 9.650 1.00 75.31 176 PRO A C 1
ATOM 1419 O O . PRO A 1 176 ? 27.760 3.014 9.828 1.00 75.31 176 PRO A O 1
ATOM 1422 N N . ALA A 1 177 ? 27.511 4.872 8.561 1.00 65.88 177 ALA A N 1
ATOM 1423 C CA . ALA A 1 177 ? 28.398 4.468 7.470 1.00 65.88 177 ALA A CA 1
ATOM 1424 C C . ALA A 1 177 ? 29.880 4.492 7.869 1.00 65.88 177 ALA A C 1
ATOM 1426 O O . ALA A 1 177 ? 30.258 5.361 8.691 1.00 65.88 177 ALA A O 1
#

Secondary structure (DSSP, 8-state):
--SGGGHHHHHHHHHHHHTTTTTS-----STT----PPPPTTSTTSHHHHHHHHHHHHHHHHHH-S-SEEEEEE--TT-HHHHHHHHHHTTTSSS-S--TT---HHHHHHHHHHHHHHHHHHHHTTTTTS-EEEEEEEEEE-TTS-EEEEEEEEESS---SHHHHHTT----PPPP-

Solvent-accessible surface area (backbone atoms only — not comparable to full-atom values): 11089 Å² total; per-residue (Å²): 131,70,68,80,80,44,47,66,63,59,46,54,60,39,56,74,59,39,67,76,49,66,84,62,80,82,93,75,85,74,90,82,60,73,87,84,78,79,67,52,56,84,40,83,86,27,72,44,21,48,52,51,52,48,54,55,50,50,52,49,32,72,73,74,44,75,64,73,42,82,45,80,49,73,64,64,81,79,40,62,73,48,50,51,48,50,61,67,41,53,82,72,58,84,56,72,80,89,50,95,83,70,66,60,59,69,57,52,52,49,54,47,52,52,52,50,50,51,52,50,48,38,42,68,72,22,73,76,74,37,56,56,74,48,76,49,74,50,77,49,66,48,100,85,71,48,53,34,31,48,33,40,32,22,49,65,70,78,79,87,47,68,72,61,48,54,76,75,60,83,86,81,79,78,77,85,132

Nearest PDB structures (foldseek):
  3i4s-assembly1_B  TM=3.908E-01  e=1.006E+00  Bradyrhizobium japonicum
  9bz0-assembly1_A  TM=2.394E-01  e=1.987E-01  Sus scrofa
  3ohe-assembly1_B  TM=5.739E-01  e=4.475E+00  Marinobacter nauticus VT8
  8dq1-assembly1_D  TM=3.464E-01  e=7.521E+00  Pseudomonas aeruginosa
  7r3e-assembly1_B  TM=3.044E-01  e=6.605E+00  Pseudomonas aeruginosa PAO1

Sequence (177 aa):
MKLRRNQDKIRADVYQSVQDAIAGEHEIDATTMGHRVILPATFTGSDRFMARSYQNSMAMVRKFGKPTFFITFTCNPQWQEIVDGLAFFQHWSGLGKPTPGHYRGDLICRVFKMKLKQLKKGIMDGKFFGSVQYCFYVVEFQKRGLPHAHILVRLTKQVETPDEMDGFVSAELPDPA

Mean predicted aligned error: 11.98 Å

Organism: Aphanomyces astaci (NCBI:txid112090)

pLDDT: mean 78.8, std 17.86, range [42.16, 97.06]

Radius of gyration: 22.21 Å; Cα contacts (8 Å, |Δi|>4): 150; chains: 1; bounding box: 55×38×58 Å

Foldseek 3Di:
DPQVVCVVVQVVVCVVVCVVVVVDDDDDDDPPDDDDRADHLPDPPGPNVVVVLVVVVVVLCVVQNFFQDKDKAWQDCPPPQNVVVCVVCQVVPVDHDDDVPNRPLVSSVVVSVVVVVVVVVCVCVCVQPRHWPDKDKDWDAPPVRTIMMIMTTHHPDHDDDPVSVVVRDDDDDDDDD

InterPro domains:
  IPR025476 Helitron helicase-like domain [PF14214] (3-153)